Protein AF-A0A7J6EKK1-F1 (afdb_monomer)

Nearest PDB structures (foldseek):
  4nl8-assembly3_E  TM=4.699E-01  e=2.791E-02  Klebsiella pneumoniae subsp. pneumoniae MGH 78578
  6ac8-assembly2_A  TM=4.877E-01  e=2.976E-02  Mycolicibacterium smegmatis MC2 155
  4nl8-assembly1_A  TM=3.518E-01  e=8.807E-03  Klebsiella pneumoniae subsp. pneumoniae MGH 78578
  6ac8-assembly3_B  TM=4.464E-01  e=6.847E-02  Mycolicibacterium smegmatis MC2 155
  3iuy-assembly1_A  TM=4.186E-01  e=7.783E-02  Homo sapiens

Organism: Cannabis sativa (NCBI:txid3483)

Mean predicted aligned error: 12.26 Å

Foldseek 3Di:
DWFDFDDDDDDDDPPPPPLPQQDPDDPLLVVLLSLLVSDDDDDIAAEDEDPPLCPLVSVLSSVLVVVVVQAAGEAEDADPVSLLVSVVSNPPRPPRDDDLLQAAEQDDQPDQLVVDDPVCCSRFDDDPRGGDDDPPVSVVSHRYYRYYDHDDPDPFADDDPDPVCVVVVVRHHPVNVVCVDPCNVVPNCSRYGYRPDDDPPVVVVVVVCVVVVD

Secondary structure (DSSP, 8-state):
--B------------------SS---HHHHHHHHHHHH-SSPPPBEEE--TTS-HHHHHHHHHHHHTTTT--EEEEESSHHHHHHHHHHHHT-SSS---GGGEEEE--TTS-GGGS-GGGGGGS-EETTEE-PPPHHHHTT-SEEEEEPPPPS-SSSS----HHHHHTTTTS-HHHHHHTSTTTTT--TTTEEETTSPPPHHHHHHHHHHHHT-

Structure (mmCIF, N/CA/C/O backbone):
data_AF-A0A7J6EKK1-F1
#
_entry.id   AF-A0A7J6EKK1-F1
#
loop_
_atom_site.group_PDB
_atom_site.id
_atom_site.type_symbol
_atom_site.label_atom_id
_atom_site.label_alt_id
_atom_site.label_comp_id
_atom_site.label_asym_id
_atom_site.label_entity_id
_atom_site.label_seq_id
_atom_site.pdbx_PDB_ins_code
_atom_site.Cartn_x
_atom_site.Cartn_y
_atom_site.Cartn_z
_atom_site.occupancy
_atom_site.B_iso_or_equiv
_atom_site.auth_seq_id
_atom_site.auth_comp_id
_atom_site.auth_asym_id
_atom_site.auth_atom_id
_atom_site.pdbx_PDB_model_num
ATOM 1 N N . MET A 1 1 ? 7.693 5.902 -2.852 1.00 30.22 1 MET A N 1
ATOM 2 C CA . MET A 1 1 ? 6.507 5.175 -3.366 1.00 30.22 1 MET A CA 1
ATOM 3 C C . MET A 1 1 ? 5.357 6.161 -3.327 1.00 30.22 1 MET A C 1
ATOM 5 O O . MET A 1 1 ? 5.144 6.677 -2.240 1.00 30.22 1 MET A O 1
ATOM 9 N N . PRO A 1 2 ? 4.680 6.481 -4.438 1.00 28.03 2 PRO A N 1
ATOM 10 C CA . PRO A 1 2 ? 3.510 7.351 -4.374 1.00 28.03 2 PRO A CA 1
ATOM 11 C C . PRO A 1 2 ? 2.289 6.549 -3.897 1.00 28.03 2 PRO A C 1
ATOM 13 O O . PRO A 1 2 ? 2.008 5.475 -4.431 1.00 28.03 2 PRO A O 1
ATOM 16 N N . VAL A 1 3 ? 1.595 7.057 -2.878 1.00 31.72 3 VAL A N 1
ATOM 17 C CA . VAL A 1 3 ? 0.295 6.556 -2.404 1.00 31.72 3 VAL A CA 1
ATOM 18 C C . VAL A 1 3 ? -0.755 7.582 -2.833 1.00 31.72 3 VAL A C 1
ATOM 20 O O . VAL A 1 3 ? -0.582 8.771 -2.579 1.00 31.72 3 VAL A O 1
ATOM 23 N N . PHE A 1 4 ? -1.812 7.142 -3.517 1.00 31.44 4 PHE A N 1
ATOM 24 C CA . PHE A 1 4 ? -2.890 8.012 -3.998 1.00 31.44 4 PHE A CA 1
ATOM 25 C C . PHE A 1 4 ? -4.141 7.820 -3.134 1.00 31.44 4 PHE A C 1
ATOM 27 O O . PHE A 1 4 ? -4.610 6.694 -2.977 1.00 31.44 4 PHE A O 1
ATOM 34 N N . PHE A 1 5 ? -4.704 8.913 -2.616 1.00 35.06 5 PHE A N 1
ATOM 35 C CA . PHE A 1 5 ? -5.992 8.928 -1.916 1.00 35.06 5 PHE A CA 1
ATOM 36 C C . PHE A 1 5 ? -7.031 9.655 -2.778 1.00 35.06 5 PHE A C 1
ATOM 38 O O . PHE A 1 5 ? -6.714 10.672 -3.391 1.00 35.06 5 PHE A O 1
ATOM 45 N N . SER A 1 6 ? -8.266 9.145 -2.852 1.00 27.39 6 SER A N 1
ATOM 46 C CA . SER A 1 6 ? -9.345 9.777 -3.626 1.00 27.39 6 SER A CA 1
ATOM 47 C C . SER A 1 6 ? -10.616 10.000 -2.791 1.00 27.39 6 SER A C 1
ATOM 49 O O . SER A 1 6 ? -11.131 9.064 -2.191 1.00 27.39 6 SER A O 1
ATOM 51 N N . HIS A 1 7 ? -11.077 11.261 -2.831 1.00 35.12 7 HIS A N 1
ATOM 52 C CA . HIS A 1 7 ? -12.411 11.840 -2.562 1.00 35.12 7 HIS A CA 1
ATOM 53 C C . HIS A 1 7 ? -13.047 11.794 -1.150 1.00 35.12 7 HIS A C 1
ATOM 55 O O . HIS A 1 7 ? -13.414 10.732 -0.663 1.00 35.12 7 HIS A O 1
ATOM 61 N N . LEU A 1 8 ? -13.334 12.976 -0.563 1.00 34.94 8 LEU A N 1
ATOM 62 C CA . LEU A 1 8 ? -14.664 13.634 -0.531 1.00 34.94 8 LEU A CA 1
ATOM 63 C C . LEU A 1 8 ? -14.599 15.042 0.124 1.00 34.94 8 LEU A C 1
ATOM 65 O O . LEU A 1 8 ? -13.753 15.315 0.969 1.00 34.94 8 LEU A O 1
ATOM 69 N N . ASN A 1 9 ? -15.487 15.933 -0.329 1.00 32.00 9 ASN A N 1
ATOM 70 C CA . ASN A 1 9 ? -15.578 17.371 -0.032 1.00 32.00 9 ASN A CA 1
ATOM 71 C C . ASN A 1 9 ? -15.878 17.728 1.440 1.00 32.00 9 ASN A C 1
ATOM 73 O O . ASN A 1 9 ? -16.864 17.241 1.986 1.00 32.00 9 ASN A O 1
ATOM 77 N N . GLN A 1 10 ? -15.109 18.684 1.987 1.00 33.50 10 GLN A N 1
ATOM 78 C CA . GLN A 1 10 ? -15.500 19.930 2.698 1.00 33.50 10 GLN A CA 1
ATOM 79 C C . GLN A 1 10 ? -14.411 20.347 3.724 1.00 33.50 10 GLN A C 1
ATOM 81 O O . GLN A 1 10 ? -13.809 19.476 4.354 1.00 33.50 10 GLN A O 1
ATOM 86 N N . PRO A 1 11 ? -14.125 21.655 3.917 1.00 35.06 11 PRO A N 1
ATOM 87 C CA . PRO A 1 11 ? -13.101 22.117 4.850 1.00 35.06 11 PRO A CA 1
ATOM 88 C C . PRO A 1 11 ? -13.725 22.455 6.208 1.00 35.06 11 PRO A C 1
ATOM 90 O O . PRO A 1 11 ? -14.501 23.404 6.296 1.00 35.06 11 PRO A O 1
ATOM 93 N N . LYS A 1 12 ? -13.378 21.726 7.275 1.00 36.84 12 LYS A N 1
ATOM 94 C CA . LYS A 1 12 ? -13.567 22.199 8.656 1.00 36.84 12 LYS A CA 1
ATOM 95 C C . LYS A 1 12 ? -12.437 21.700 9.553 1.00 36.84 12 LYS A C 1
ATOM 97 O O . LYS A 1 12 ? -12.167 20.507 9.546 1.00 36.84 12 LYS A O 1
ATOM 102 N N . GLU A 1 13 ? -11.829 22.671 10.241 1.00 31.34 13 GLU A N 1
ATOM 103 C CA . GLU A 1 13 ? -10.900 22.631 11.384 1.00 31.34 13 GLU A CA 1
ATOM 104 C C . GLU A 1 13 ? -9.834 21.524 11.415 1.00 31.34 13 GLU A C 1
ATOM 106 O O . GLU A 1 13 ? -10.131 20.332 11.395 1.00 31.34 13 GLU A O 1
ATOM 111 N N . ARG A 1 14 ? -8.562 21.934 11.563 1.00 37.28 14 ARG A N 1
ATOM 112 C CA . ARG A 1 14 ? -7.474 21.053 12.012 1.00 37.28 14 ARG A CA 1
ATOM 113 C C . ARG A 1 14 ? -7.815 20.556 13.419 1.00 37.28 14 ARG A C 1
ATOM 115 O O . ARG A 1 14 ? -7.384 21.124 14.414 1.00 37.28 14 ARG A O 1
ATOM 122 N N . VAL A 1 15 ? -8.617 19.504 13.506 1.00 34.38 15 VAL A N 1
ATOM 123 C CA . VAL A 1 15 ? -8.733 18.720 14.727 1.00 34.38 15 VAL A CA 1
ATOM 124 C C . VAL A 1 15 ? -7.397 18.008 14.863 1.00 34.38 15 VAL A C 1
ATOM 126 O O . VAL A 1 15 ? -7.076 17.154 14.032 1.00 34.38 15 VAL A O 1
ATOM 129 N N . ALA A 1 16 ? -6.618 18.386 15.876 1.00 38.66 16 ALA A N 1
ATOM 130 C CA . ALA A 1 16 ? -5.492 17.600 16.356 1.00 38.66 16 ALA A CA 1
ATOM 131 C C . ALA A 1 16 ? -6.042 16.226 16.758 1.00 38.66 16 ALA A C 1
ATOM 133 O O . ALA A 1 16 ? -6.539 16.009 17.863 1.00 38.66 16 ALA A O 1
ATOM 134 N N . LEU A 1 17 ? -6.081 15.304 15.797 1.00 42.94 17 LEU A N 1
ATOM 135 C CA . LEU A 1 17 ? -6.380 13.914 16.072 1.00 42.94 17 LEU A CA 1
ATOM 136 C C . LEU A 1 17 ? -5.197 13.435 16.890 1.00 42.94 17 LEU A C 1
ATOM 138 O O . LEU A 1 17 ? -4.096 13.365 16.356 1.00 42.94 17 LEU A O 1
ATOM 142 N N . SER A 1 18 ? -5.413 13.141 18.169 1.00 42.66 18 SER A N 1
ATOM 143 C CA . SER A 1 18 ? -4.402 12.506 19.003 1.00 42.66 18 SER A CA 1
ATOM 144 C C . SER A 1 18 ? -3.978 11.204 18.321 1.00 42.66 18 SER A C 1
ATOM 146 O O . SER A 1 18 ? -4.665 10.180 18.378 1.00 42.66 18 SER A O 1
ATOM 148 N N . VAL A 1 19 ? -2.865 11.261 17.586 1.00 52.81 19 VAL A N 1
ATOM 149 C CA . VAL A 1 19 ? -2.314 10.108 16.888 1.00 52.81 19 VAL A CA 1
ATOM 150 C C . VAL A 1 19 ? -1.773 9.205 17.979 1.00 52.81 19 VAL A C 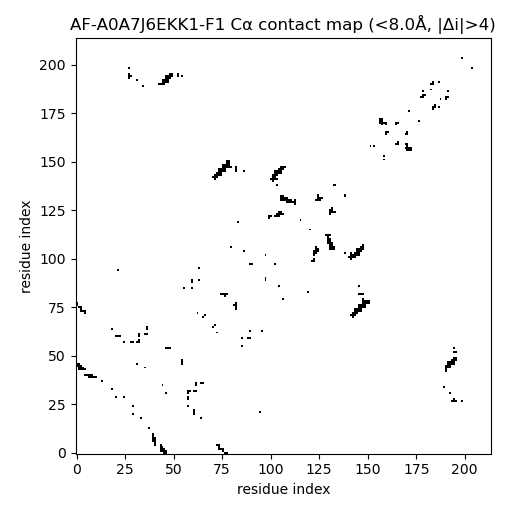1
ATOM 152 O O . VAL A 1 19 ? -0.655 9.360 18.458 1.00 52.81 19 VAL A O 1
ATOM 155 N N . GLN A 1 20 ? -2.587 8.251 18.425 1.00 56.84 20 GLN A N 1
ATOM 156 C CA . GLN A 1 20 ? -2.062 7.109 19.156 1.00 56.84 20 GLN A CA 1
ATOM 157 C C . GLN A 1 20 ? -1.247 6.300 18.156 1.00 56.84 20 GLN A C 1
ATOM 159 O O . GLN A 1 20 ? -1.804 5.456 17.444 1.00 56.84 20 GLN A O 1
ATOM 164 N N . VAL A 1 21 ? 0.035 6.652 18.044 1.00 61.44 21 VAL A N 1
ATOM 165 C CA . VAL A 1 21 ? 1.001 5.996 17.171 1.00 61.44 21 VAL A CA 1
ATOM 166 C C . VAL A 1 21 ? 1.127 4.554 17.641 1.00 61.44 21 VAL A C 1
ATOM 168 O O . VAL A 1 21 ? 1.444 4.276 18.795 1.00 61.44 21 VAL A O 1
ATOM 171 N N . ILE A 1 22 ? 0.819 3.623 16.748 1.00 61.84 22 ILE A N 1
ATOM 172 C CA . ILE A 1 22 ? 0.678 2.202 17.071 1.00 61.84 22 ILE A CA 1
ATOM 173 C C . ILE A 1 22 ? 2.049 1.520 17.180 1.00 61.84 22 ILE A C 1
ATOM 175 O O . ILE A 1 22 ? 2.189 0.446 17.767 1.00 61.84 22 ILE A O 1
ATOM 179 N N . SER A 1 23 ? 3.080 2.142 16.613 1.00 65.81 23 SER A N 1
ATOM 180 C CA . SER A 1 23 ? 4.451 1.652 16.599 1.00 65.81 23 SER A CA 1
ATOM 181 C C . SER A 1 23 ? 5.440 2.732 17.045 1.00 65.81 23 SER A C 1
ATOM 183 O O . SER A 1 23 ? 5.163 3.917 16.936 1.00 65.81 23 SER A O 1
ATOM 185 N N . SER A 1 24 ? 6.620 2.342 17.541 1.00 79.50 24 SER A N 1
ATOM 186 C CA . SER A 1 24 ? 7.691 3.303 17.862 1.00 79.50 24 SER A CA 1
ATOM 187 C C . SER A 1 24 ? 8.175 3.997 16.578 1.00 79.50 24 SER A C 1
ATOM 189 O O . SER A 1 24 ? 8.980 3.435 15.830 1.00 79.50 24 SER A O 1
ATOM 191 N N . LEU A 1 25 ? 7.617 5.165 16.268 1.00 83.50 25 LEU A N 1
ATOM 192 C CA . LEU A 1 25 ? 8.037 6.040 15.175 1.00 83.50 25 LEU A CA 1
ATOM 193 C C . LEU A 1 25 ? 8.871 7.193 15.738 1.00 83.50 25 LEU A C 1
ATOM 195 O O . LEU A 1 25 ? 8.667 7.609 16.876 1.00 83.50 25 LEU A O 1
ATOM 199 N N . ASN A 1 26 ? 9.818 7.696 14.949 1.00 84.25 26 ASN A N 1
ATOM 200 C CA . ASN A 1 26 ? 10.533 8.928 15.293 1.00 84.25 26 ASN A CA 1
ATOM 201 C C . ASN A 1 26 ? 9.682 10.170 14.949 1.00 84.25 26 ASN A C 1
ATOM 203 O O . ASN A 1 26 ? 8.669 10.052 14.256 1.00 84.25 26 ASN A O 1
ATOM 207 N N . LYS A 1 27 ? 10.107 11.360 15.399 1.00 82.06 27 LYS A N 1
ATOM 208 C CA . LYS A 1 27 ? 9.365 12.621 15.198 1.00 82.06 27 LYS A CA 1
ATOM 209 C C . LYS A 1 27 ? 9.032 12.882 13.718 1.00 82.06 27 LYS A C 1
ATOM 211 O O . LYS A 1 27 ? 7.887 13.165 13.388 1.00 82.06 27 LYS A O 1
ATOM 216 N N . GLU A 1 28 ? 9.983 12.668 12.809 1.00 81.31 28 GLU A N 1
ATOM 217 C CA . GLU A 1 28 ? 9.783 12.843 11.358 1.00 81.31 28 GLU A CA 1
ATOM 218 C C . GLU A 1 28 ? 8.724 11.890 10.773 1.00 81.31 28 GLU A C 1
ATOM 220 O O . GLU A 1 28 ? 7.909 12.260 9.923 1.00 81.31 28 GLU A O 1
ATOM 225 N N . GLN A 1 29 ? 8.722 10.634 11.221 1.00 84.94 29 GLN A N 1
ATOM 226 C CA . GLN A 1 29 ? 7.762 9.624 10.791 1.00 84.94 29 GLN A CA 1
ATOM 227 C C . GLN A 1 29 ? 6.368 9.894 11.366 1.00 84.94 29 GLN A C 1
ATOM 229 O O . GLN A 1 29 ? 5.390 9.689 10.651 1.00 84.94 29 GLN A O 1
ATOM 234 N N . VAL A 1 30 ? 6.268 10.349 12.621 1.00 84.75 30 VAL A N 1
ATOM 235 C CA . VAL A 1 30 ? 4.995 10.772 13.233 1.00 84.75 30 VAL A CA 1
ATOM 236 C C . VAL A 1 30 ? 4.416 11.951 12.462 1.00 84.75 30 VAL A C 1
ATOM 238 O O . VAL A 1 30 ? 3.290 11.856 11.975 1.00 84.75 30 VAL A O 1
ATOM 241 N N . HIS A 1 31 ? 5.228 12.978 12.218 1.00 82.88 31 HIS A N 1
ATOM 242 C CA . HIS A 1 31 ? 4.831 14.138 11.428 1.00 82.88 31 HIS A CA 1
ATOM 243 C C . HIS A 1 31 ? 4.354 13.743 10.021 1.00 82.88 31 HIS A C 1
ATOM 245 O O . HIS A 1 31 ? 3.323 14.209 9.537 1.00 82.88 31 HIS A O 1
ATOM 251 N N . SER A 1 32 ? 5.043 12.793 9.377 1.00 83.06 32 SER A N 1
ATOM 252 C CA . SER A 1 32 ? 4.612 12.266 8.075 1.00 83.06 32 SER A CA 1
ATOM 253 C C . SER A 1 32 ? 3.200 11.674 8.117 1.00 83.06 32 SER A C 1
ATOM 255 O O . SER A 1 32 ? 2.418 11.838 7.180 1.00 83.06 32 SER A O 1
ATOM 257 N N . VAL A 1 33 ? 2.879 10.942 9.187 1.00 86.56 33 VAL A N 1
ATOM 258 C CA . VAL A 1 33 ? 1.567 10.316 9.384 1.00 86.56 33 VAL A CA 1
ATOM 259 C C . VAL A 1 33 ? 0.504 11.379 9.647 1.00 86.56 33 VAL A C 1
ATOM 261 O O . VAL A 1 33 ? -0.571 11.312 9.053 1.00 86.56 33 VAL A O 1
ATOM 264 N N . GLU A 1 34 ? 0.801 12.377 10.476 1.00 84.00 34 GLU A N 1
ATOM 265 C CA . GLU A 1 34 ? -0.097 13.500 10.769 1.00 84.00 34 GLU A CA 1
ATOM 266 C 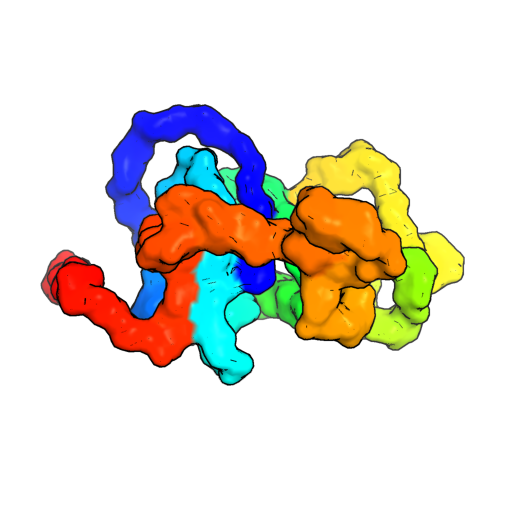C . GLU A 1 34 ? -0.450 14.290 9.514 1.00 84.00 34 GLU A C 1
ATOM 268 O O . GLU A 1 34 ? -1.631 14.520 9.248 1.00 84.00 34 G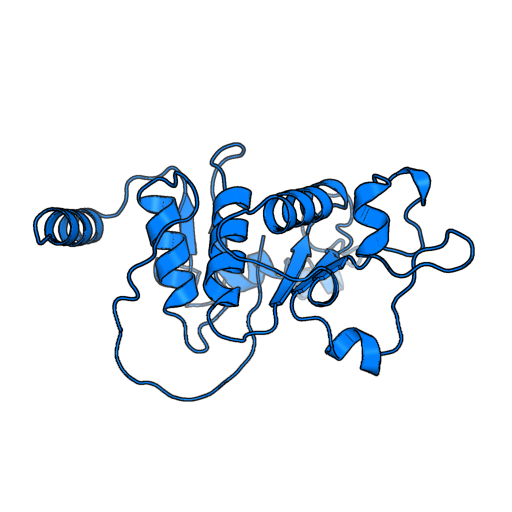LU A O 1
ATOM 273 N N . MET A 1 35 ? 0.552 14.612 8.693 1.00 80.19 35 MET A N 1
ATOM 274 C CA . MET A 1 35 ? 0.355 15.291 7.414 1.00 80.19 35 MET A CA 1
ATOM 275 C C . MET A 1 35 ? -0.584 14.496 6.510 1.00 80.19 35 MET A C 1
ATOM 277 O O . MET A 1 35 ? -1.583 15.033 6.034 1.00 80.19 35 MET A O 1
ATOM 281 N N . ILE A 1 36 ? -0.343 13.191 6.344 1.00 82.12 36 ILE A N 1
ATOM 282 C CA . ILE A 1 36 ? -1.226 12.326 5.549 1.00 82.12 36 ILE A CA 1
ATOM 283 C C . ILE A 1 36 ? -2.657 12.322 6.113 1.00 82.12 36 ILE A C 1
ATOM 285 O O . ILE A 1 36 ? -3.623 12.390 5.351 1.00 82.12 36 ILE A O 1
ATOM 289 N N . LEU A 1 37 ? -2.817 12.241 7.437 1.00 82.31 37 LEU A N 1
ATOM 290 C CA . LEU A 1 37 ? -4.129 12.188 8.083 1.00 82.31 37 LEU A CA 1
ATOM 291 C C . LEU A 1 37 ? -4.883 13.516 8.037 1.00 82.31 37 LEU A C 1
ATOM 293 O O . LEU A 1 37 ? -6.116 13.490 8.022 1.00 82.31 37 LEU A O 1
ATOM 297 N N . GLY A 1 38 ? -4.180 14.645 8.041 1.00 75.81 38 GLY A N 1
ATOM 298 C CA . GLY A 1 38 ? -4.754 15.990 7.995 1.00 75.81 38 GLY A CA 1
ATOM 299 C C . GLY A 1 38 ? -5.260 16.408 6.613 1.00 75.81 38 GLY A C 1
ATOM 300 O O . GLY A 1 38 ? -5.875 17.464 6.478 1.00 75.81 38 GLY A O 1
ATOM 301 N N . CYS A 1 39 ? -5.022 15.600 5.579 1.00 68.31 39 CYS A N 1
ATOM 302 C CA . CYS A 1 39 ? -5.287 16.000 4.204 1.00 68.31 39 CYS A CA 1
ATOM 303 C C . CYS A 1 39 ? -6.716 15.746 3.729 1.00 68.31 39 CYS A C 1
ATOM 305 O O . CYS A 1 39 ? -7.199 14.617 3.728 1.00 68.31 39 CYS A O 1
ATOM 307 N N . ASN A 1 40 ? -7.329 16.801 3.184 1.00 59.19 40 ASN A N 1
ATOM 308 C CA . ASN A 1 40 ? -8.586 16.759 2.440 1.00 59.19 40 ASN A CA 1
ATOM 309 C C . ASN A 1 40 ? -8.353 17.230 0.994 1.00 59.19 40 ASN A C 1
ATOM 311 O O . ASN A 1 40 ? -8.469 18.414 0.691 1.00 59.19 40 ASN A O 1
ATOM 315 N N . GLY A 1 41 ? -8.027 16.301 0.087 1.00 57.09 41 GLY A N 1
ATOM 316 C CA . GLY A 1 41 ? -7.966 16.578 -1.360 1.00 57.09 41 GLY A CA 1
ATOM 317 C C . GLY A 1 41 ? -6.663 17.198 -1.886 1.00 57.09 41 GLY A C 1
ATOM 318 O O . GLY A 1 41 ? -6.658 17.728 -2.995 1.00 57.09 41 GLY A O 1
ATOM 319 N N . ALA A 1 42 ? -5.573 17.127 -1.118 1.00 56.25 42 ALA A N 1
ATOM 320 C CA . ALA A 1 42 ? -4.243 17.573 -1.532 1.00 56.25 42 ALA A CA 1
ATOM 321 C C . ALA A 1 42 ? -3.644 16.706 -2.670 1.00 56.25 42 ALA A C 1
ATOM 323 O O . ALA A 1 42 ? -4.014 15.534 -2.812 1.00 56.25 42 ALA A O 1
ATOM 324 N N . PRO A 1 43 ? -2.715 17.252 -3.481 1.00 60.34 43 PRO A N 1
ATOM 325 C CA . PRO A 1 43 ? -1.955 16.479 -4.461 1.00 60.34 43 PRO A CA 1
ATOM 326 C C . PRO A 1 43 ? -1.094 15.382 -3.776 1.00 60.34 43 PRO A C 1
ATOM 328 O O . PRO A 1 43 ? -0.879 15.432 -2.565 1.00 60.34 43 PRO A O 1
ATOM 331 N N . PRO A 1 44 ?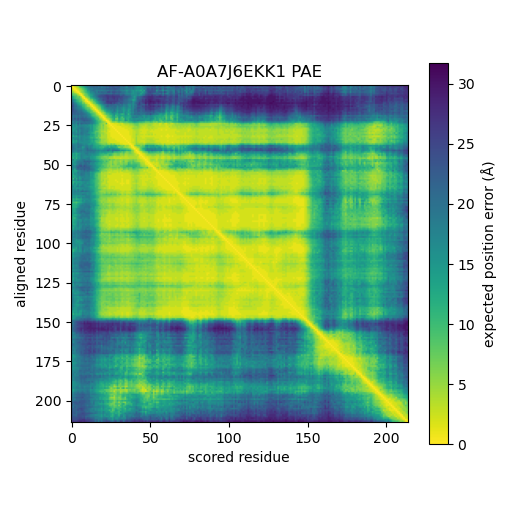 -0.636 14.346 -4.512 1.00 67.56 44 PRO A N 1
ATOM 332 C CA . PRO A 1 44 ? 0.022 13.161 -3.941 1.00 67.56 44 PRO A CA 1
ATOM 333 C C . PRO A 1 44 ? 1.190 13.464 -2.987 1.00 67.56 44 PRO A C 1
ATOM 335 O O . PRO A 1 44 ? 2.097 14.208 -3.343 1.00 67.56 44 PRO A O 1
ATOM 338 N N . PHE A 1 45 ? 1.247 12.811 -1.826 1.00 71.88 45 PHE A N 1
ATOM 339 C CA . PHE A 1 45 ? 2.382 12.942 -0.906 1.00 71.88 45 PHE A CA 1
ATOM 340 C C . PHE A 1 45 ? 3.580 12.117 -1.362 1.00 71.88 45 PHE A C 1
ATOM 342 O O . PHE A 1 45 ? 3.446 10.944 -1.737 1.00 71.88 45 PHE A O 1
ATOM 349 N N . VAL A 1 46 ? 4.774 12.704 -1.265 1.00 73.62 46 VAL A N 1
ATOM 350 C CA . VAL A 1 46 ? 6.029 12.000 -1.531 1.00 73.62 46 VAL A CA 1
ATOM 351 C C . VAL A 1 46 ? 6.813 11.847 -0.235 1.00 73.62 46 VAL A C 1
ATOM 353 O O . VAL A 1 46 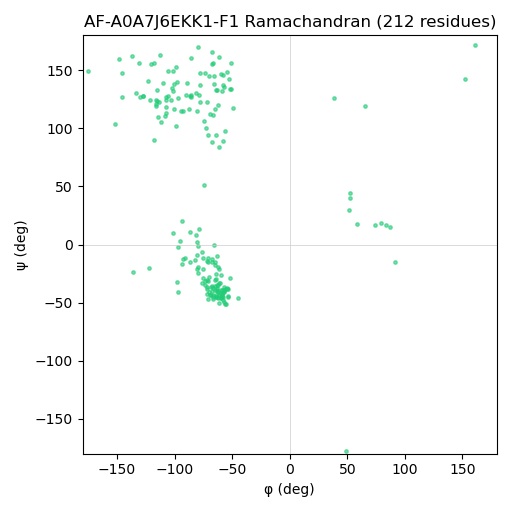? 7.437 12.788 0.236 1.00 73.62 46 VAL A O 1
ATOM 356 N N . ILE A 1 47 ? 6.834 10.626 0.307 1.00 76.12 47 ILE A N 1
ATOM 357 C CA . ILE A 1 47 ? 7.785 10.249 1.361 1.00 76.12 47 ILE A CA 1
ATOM 358 C C . ILE A 1 47 ? 9.069 9.746 0.695 1.00 76.12 47 ILE A C 1
ATOM 360 O O . ILE A 1 47 ? 9.074 8.707 0.013 1.00 76.12 47 ILE A O 1
ATOM 364 N N . TYR A 1 48 ? 10.164 10.465 0.918 1.00 75.00 48 TYR A N 1
ATOM 365 C CA . TYR A 1 48 ? 11.500 10.150 0.423 1.00 75.00 48 TYR A CA 1
ATOM 366 C C . TYR A 1 48 ? 12.497 9.965 1.579 1.00 75.00 48 TYR A C 1
ATOM 368 O O . TYR A 1 48 ? 12.315 10.472 2.679 1.00 75.00 48 TYR A O 1
ATOM 376 N N . GLY A 1 49 ? 13.557 9.201 1.315 1.00 66.38 49 GLY A N 1
ATOM 377 C CA . GLY A 1 49 ? 14.764 9.164 2.137 1.00 66.38 49 GLY A CA 1
ATOM 378 C C . GLY A 1 49 ? 15.601 7.900 1.884 1.00 66.38 49 GLY A C 1
ATOM 379 O O . GLY A 1 49 ? 15.129 6.989 1.183 1.00 66.38 49 GLY A O 1
ATOM 380 N N . PRO A 1 50 ? 16.819 7.808 2.447 1.00 69.56 50 PRO A N 1
ATOM 381 C CA . PRO A 1 50 ? 17.742 6.679 2.278 1.00 69.56 50 PRO A CA 1
ATOM 382 C C . PRO A 1 50 ? 17.127 5.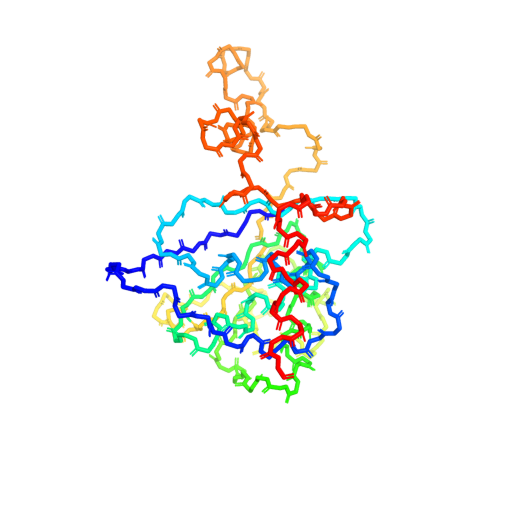289 2.554 1.00 69.56 50 PRO A C 1
ATOM 384 O O . PRO A 1 50 ? 16.115 5.163 3.257 1.00 69.56 50 PRO A O 1
ATOM 387 N N . PRO A 1 51 ? 17.672 4.194 1.995 1.00 71.44 51 PRO A N 1
ATOM 388 C CA . PRO A 1 51 ? 17.250 2.841 2.371 1.00 71.44 51 PRO A CA 1
ATOM 389 C C . PRO A 1 51 ? 17.437 2.604 3.883 1.00 71.44 51 PRO A C 1
ATOM 391 O O . PRO A 1 51 ? 18.358 3.134 4.487 1.00 71.44 51 PRO A O 1
ATOM 394 N N . GLY A 1 52 ? 16.548 1.821 4.505 1.00 73.12 52 GLY A N 1
ATOM 395 C CA . GLY A 1 52 ? 16.656 1.446 5.928 1.00 73.12 52 GLY A CA 1
ATOM 396 C C . GLY A 1 52 ? 15.950 2.359 6.944 1.00 73.12 52 GLY A C 1
ATOM 397 O O . GLY A 1 52 ? 15.669 1.913 8.047 1.00 73.12 52 GLY A O 1
ATOM 398 N N . ILE A 1 53 ? 15.537 3.574 6.576 1.00 77.81 53 ILE A N 1
ATOM 399 C CA . ILE A 1 53 ? 14.940 4.563 7.509 1.00 77.81 53 ILE A CA 1
ATOM 400 C C . ILE A 1 53 ? 13.459 4.334 7.881 1.00 77.81 53 ILE A C 1
ATOM 402 O O . ILE A 1 53 ? 12.778 5.233 8.366 1.00 77.81 53 ILE A O 1
ATOM 406 N N . GLY A 1 54 ? 12.902 3.159 7.584 1.00 80.50 54 GLY A N 1
ATOM 407 C CA . GLY A 1 54 ? 11.537 2.830 8.005 1.00 80.50 54 GLY A CA 1
ATOM 408 C C . GLY A 1 54 ? 10.387 3.422 7.176 1.00 80.50 54 GLY A C 1
ATOM 409 O O . GLY A 1 54 ? 9.259 3.373 7.643 1.00 80.50 54 GLY A O 1
ATOM 410 N N . LYS A 1 55 ? 10.601 3.876 5.929 1.00 84.94 55 LYS A N 1
ATOM 411 C CA . LYS A 1 55 ? 9.519 4.353 5.022 1.00 84.94 55 LYS A CA 1
ATOM 412 C C . LYS A 1 55 ? 8.283 3.443 4.999 1.00 84.94 55 LYS A C 1
ATOM 414 O O . LYS A 1 55 ? 7.154 3.912 5.080 1.00 84.94 55 LYS A O 1
ATOM 419 N N . THR A 1 56 ? 8.494 2.131 4.887 1.00 86.44 56 THR A N 1
ATOM 420 C CA . THR A 1 56 ? 7.393 1.158 4.872 1.00 86.44 56 THR A CA 1
ATOM 421 C C . THR A 1 56 ? 6.642 1.132 6.200 1.00 86.44 56 THR A C 1
ATOM 423 O O . THR A 1 56 ? 5.426 0.994 6.200 1.00 86.44 56 THR A O 1
ATOM 426 N N . LYS A 1 57 ? 7.343 1.317 7.324 1.00 88.00 57 LYS A N 1
ATOM 427 C CA . LYS A 1 57 ? 6.742 1.412 8.658 1.00 88.00 57 LYS A CA 1
ATOM 428 C C . LYS A 1 57 ? 5.843 2.647 8.760 1.00 88.00 57 LYS A C 1
ATOM 430 O O . LYS A 1 57 ? 4.704 2.515 9.187 1.00 88.00 57 LYS A O 1
ATOM 435 N N . THR A 1 58 ? 6.312 3.797 8.272 1.00 88.44 58 THR A N 1
ATOM 436 C CA . THR A 1 58 ? 5.527 5.041 8.191 1.00 88.44 58 THR A CA 1
ATOM 437 C C . THR A 1 58 ? 4.270 4.870 7.339 1.00 88.44 58 THR A C 1
ATOM 439 O O . THR A 1 58 ? 3.183 5.250 7.759 1.00 88.44 58 THR A O 1
ATOM 442 N N . ILE A 1 59 ? 4.393 4.248 6.159 1.00 89.06 59 ILE A N 1
ATOM 443 C CA . ILE A 1 59 ? 3.247 3.997 5.269 1.00 89.06 59 ILE A CA 1
ATOM 444 C C . ILE A 1 59 ? 2.234 3.052 5.926 1.00 89.06 59 ILE A C 1
ATOM 446 O O . ILE A 1 59 ? 1.035 3.300 5.844 1.00 89.06 59 ILE A O 1
ATOM 450 N N . VAL A 1 60 ? 2.693 1.981 6.582 1.00 90.81 60 VAL A N 1
ATOM 451 C CA . VAL A 1 60 ? 1.803 1.056 7.299 1.00 90.81 60 VAL A CA 1
ATOM 452 C C . VAL A 1 60 ? 1.065 1.774 8.426 1.00 90.81 60 VAL A C 1
ATOM 454 O O . VAL A 1 60 ? -0.146 1.607 8.538 1.00 90.81 60 VAL A O 1
ATOM 457 N N . GLU A 1 61 ? 1.755 2.592 9.223 1.00 88.94 61 GLU A N 1
ATOM 458 C CA . GLU A 1 61 ? 1.110 3.388 10.272 1.00 88.94 61 GLU A CA 1
ATOM 459 C C . GLU A 1 61 ? 0.035 4.305 9.677 1.00 88.94 61 GLU A C 1
ATOM 461 O O . GLU A 1 61 ? -1.104 4.292 10.136 1.00 88.94 61 GLU A O 1
ATOM 466 N N . ALA A 1 62 ? 0.350 5.032 8.601 1.00 88.69 62 ALA A N 1
ATOM 467 C CA . ALA A 1 62 ? -0.619 5.895 7.932 1.00 88.69 62 ALA A CA 1
ATOM 468 C C . ALA A 1 62 ? -1.851 5.111 7.444 1.00 88.69 62 ALA A C 1
ATOM 470 O O . ALA A 1 62 ? -2.980 5.533 7.687 1.00 88.69 62 ALA A O 1
ATOM 471 N N . ILE A 1 63 ? -1.657 3.942 6.817 1.00 89.75 63 ILE A N 1
ATOM 472 C CA . ILE A 1 63 ? -2.757 3.058 6.394 1.00 89.75 63 ILE A CA 1
ATOM 473 C C . ILE A 1 63 ? -3.637 2.700 7.594 1.00 89.75 63 ILE A C 1
ATOM 475 O O . ILE A 1 63 ? -4.851 2.883 7.539 1.00 89.75 63 ILE A O 1
ATOM 479 N N . LEU A 1 64 ? -3.034 2.229 8.686 1.00 88.38 64 LEU A N 1
ATOM 480 C CA . LEU A 1 64 ? -3.737 1.836 9.905 1.00 88.38 64 LEU A CA 1
ATOM 481 C C . LEU A 1 64 ? -4.544 3.004 10.496 1.00 88.38 64 LEU A C 1
ATOM 483 O O . LEU A 1 64 ? -5.715 2.844 10.834 1.00 88.38 64 LEU A O 1
ATOM 487 N N . GLN A 1 65 ? -3.979 4.206 10.550 1.00 85.94 65 GLN A N 1
ATOM 488 C CA . GLN A 1 65 ? -4.690 5.379 11.057 1.00 85.94 65 GLN A CA 1
ATOM 489 C C . GLN A 1 65 ? -5.851 5.804 10.137 1.00 85.94 65 GLN A C 1
ATOM 491 O O . GLN A 1 65 ? -6.946 6.106 10.613 1.00 85.94 65 GLN A O 1
ATOM 496 N N . ILE A 1 66 ? -5.676 5.748 8.813 1.00 85.62 66 ILE A N 1
ATOM 497 C CA . ILE A 1 66 ? -6.743 6.035 7.834 1.00 85.62 66 ILE A CA 1
ATOM 498 C C . ILE A 1 66 ? -7.874 5.003 7.926 1.00 85.62 66 ILE A C 1
ATOM 500 O O . ILE A 1 66 ? -9.048 5.338 7.746 1.00 85.62 66 ILE A O 1
ATOM 504 N N . MET A 1 67 ? -7.561 3.762 8.307 1.00 83.69 67 MET A N 1
ATOM 505 C CA . MET A 1 67 ? -8.562 2.738 8.615 1.00 83.69 67 MET A CA 1
ATOM 506 C C . MET A 1 67 ? -9.459 3.086 9.811 1.00 83.69 67 MET A C 1
ATOM 508 O O . MET A 1 67 ? -10.485 2.439 10.005 1.00 83.69 67 MET A O 1
ATOM 512 N N . ARG A 1 68 ? -9.177 4.130 10.593 1.00 82.50 68 ARG A N 1
ATOM 513 C CA . ARG A 1 68 ? -10.139 4.644 11.586 1.00 82.50 68 ARG A CA 1
ATOM 514 C C . ARG A 1 68 ? -11.200 5.556 10.957 1.00 82.50 68 ARG A C 1
ATOM 516 O O . ARG A 1 68 ? -12.294 5.672 11.493 1.00 82.50 68 ARG A O 1
ATOM 523 N N . LYS A 1 69 ? -10.929 6.134 9.780 1.00 80.62 69 LYS A N 1
ATOM 524 C CA . LYS A 1 69 ? -11.771 7.143 9.105 1.00 80.62 69 LYS A CA 1
ATOM 525 C C . LYS A 1 69 ? -12.781 6.576 8.090 1.00 80.62 69 LYS A C 1
ATOM 527 O O . LYS A 1 69 ? -13.225 7.295 7.205 1.00 80.62 69 LYS A O 1
ATOM 532 N N . ASN A 1 70 ? -13.123 5.287 8.167 1.00 78.19 70 ASN A N 1
ATOM 533 C CA . ASN A 1 70 ? -14.021 4.607 7.211 1.00 78.19 70 ASN A CA 1
ATOM 534 C C . ASN A 1 70 ? -13.660 4.782 5.713 1.00 78.19 70 ASN A C 1
ATOM 536 O O . ASN A 1 70 ? -14.530 4.754 4.848 1.00 78.19 70 ASN A O 1
ATOM 540 N N . ALA A 1 71 ? -12.374 4.955 5.393 1.00 83.31 71 ALA A N 1
ATOM 541 C CA . ALA A 1 71 ? -11.907 5.117 4.017 1.00 83.31 71 ALA A CA 1
ATOM 542 C C . ALA A 1 71 ? -11.645 3.770 3.318 1.00 83.31 71 ALA A C 1
ATOM 544 O O . ALA A 1 71 ? -11.441 2.748 3.983 1.00 83.31 71 ALA A O 1
ATOM 545 N N . LYS A 1 72 ? -11.606 3.800 1.977 1.00 84.31 72 LYS A N 1
ATOM 546 C CA . LYS A 1 72 ? -11.069 2.725 1.127 1.00 84.31 72 LYS A CA 1
ATOM 547 C C . LYS A 1 72 ? -9.664 3.087 0.654 1.00 84.31 72 LYS A C 1
ATOM 549 O O . LYS A 1 72 ? -9.417 4.227 0.271 1.00 84.31 72 LYS A O 1
ATOM 554 N N . ILE A 1 73 ? -8.755 2.119 0.670 1.00 89.94 73 ILE A N 1
ATOM 555 C CA . ILE A 1 73 ? -7.322 2.325 0.454 1.00 89.94 73 ILE A CA 1
ATOM 556 C C . ILE A 1 73 ? -6.828 1.378 -0.642 1.00 89.94 73 ILE A C 1
ATOM 558 O O . ILE A 1 73 ? -7.004 0.164 -0.552 1.00 89.94 73 ILE A O 1
ATOM 562 N N . LEU A 1 74 ? -6.158 1.931 -1.654 1.00 88.62 74 LEU A N 1
ATOM 563 C CA . LEU A 1 74 ? -5.400 1.169 -2.644 1.00 88.62 74 LEU A CA 1
ATOM 564 C C . LEU A 1 74 ? -3.904 1.373 -2.394 1.00 88.62 74 LEU A C 1
ATOM 566 O O . LEU A 1 74 ? -3.384 2.481 -2.499 1.00 88.62 74 LEU A O 1
ATOM 570 N N . VAL A 1 75 ? -3.204 0.288 -2.088 1.00 90.94 75 VAL A N 1
ATOM 571 C CA . VAL A 1 75 ? -1.759 0.264 -1.880 1.00 90.94 75 VAL A CA 1
ATOM 572 C C . VAL A 1 75 ? -1.096 -0.323 -3.116 1.00 90.94 75 VAL A C 1
ATOM 574 O O . VAL A 1 75 ? -1.388 -1.451 -3.503 1.00 90.94 75 VAL A O 1
ATOM 577 N N . CYS A 1 76 ? -0.161 0.415 -3.710 1.00 87.19 76 CYS A N 1
ATOM 578 C CA . CYS A 1 76 ? 0.583 -0.019 -4.889 1.00 87.19 76 CYS A CA 1
ATOM 579 C C . CYS A 1 76 ? 2.065 -0.190 -4.549 1.00 87.19 76 CYS A C 1
ATOM 581 O O . CYS A 1 76 ? 2.788 0.789 -4.347 1.00 87.19 76 CYS A O 1
ATOM 583 N N . ALA A 1 77 ? 2.543 -1.435 -4.514 1.00 88.38 77 ALA A N 1
ATOM 584 C CA . ALA A 1 77 ? 3.943 -1.738 -4.254 1.00 88.38 77 ALA A CA 1
ATOM 585 C C . ALA A 1 77 ? 4.747 -2.007 -5.533 1.00 88.38 77 ALA A C 1
ATOM 587 O O . ALA A 1 77 ? 4.225 -2.479 -6.539 1.00 88.38 77 ALA A O 1
ATOM 588 N N . ALA A 1 78 ? 6.050 -1.737 -5.459 1.00 82.12 78 ALA A N 1
ATOM 589 C CA . ALA A 1 78 ? 7.000 -1.911 -6.556 1.00 82.12 78 ALA A CA 1
ATOM 590 C C . ALA A 1 78 ? 7.379 -3.378 -6.821 1.00 82.12 78 ALA A C 1
ATOM 592 O O . ALA A 1 78 ? 7.883 -3.692 -7.894 1.00 82.12 78 ALA A O 1
ATOM 593 N N . SER A 1 79 ? 7.189 -4.259 -5.837 1.00 86.88 79 SER A N 1
ATOM 594 C CA . SER A 1 79 ? 7.488 -5.688 -5.927 1.00 86.88 79 SER A CA 1
ATOM 595 C C . SER A 1 79 ? 6.518 -6.491 -5.066 1.00 86.88 79 SER A C 1
ATOM 597 O O . SER A 1 79 ? 5.927 -5.963 -4.117 1.00 86.88 79 SER A O 1
ATOM 599 N N . ASN A 1 80 ? 6.389 -7.784 -5.374 1.00 91.00 80 ASN A N 1
ATOM 600 C CA . ASN A 1 80 ? 5.567 -8.708 -4.591 1.00 91.00 80 ASN A CA 1
ATOM 601 C C . ASN A 1 80 ? 6.033 -8.771 -3.137 1.00 91.00 80 ASN A C 1
ATOM 603 O O . ASN A 1 80 ? 5.213 -8.597 -2.244 1.00 91.00 80 ASN A O 1
ATOM 607 N N . SER A 1 81 ? 7.344 -8.876 -2.910 1.00 90.88 81 SER A N 1
ATOM 608 C CA . SER A 1 81 ? 7.927 -8.902 -1.566 1.00 90.88 81 SER A CA 1
ATOM 609 C C . SER A 1 81 ? 7.568 -7.676 -0.722 1.00 90.88 81 SER A C 1
ATOM 611 O O . SER A 1 81 ? 7.261 -7.822 0.457 1.00 90.88 81 SER A O 1
ATOM 613 N N . VAL A 1 82 ? 7.549 -6.469 -1.303 1.00 90.38 82 VAL A N 1
ATOM 614 C CA . VAL A 1 82 ? 7.195 -5.254 -0.553 1.00 90.38 82 VAL A CA 1
ATOM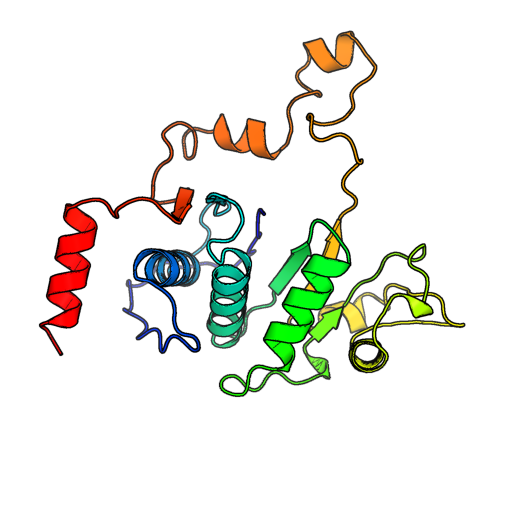 615 C C . VAL A 1 82 ? 5.707 -5.215 -0.226 1.00 90.38 82 VAL A C 1
ATOM 617 O O . VAL A 1 82 ? 5.345 -4.864 0.893 1.00 90.38 82 VAL A O 1
ATOM 620 N N . ALA A 1 83 ? 4.833 -5.579 -1.163 1.00 93.81 83 ALA A N 1
ATOM 621 C CA . ALA A 1 83 ? 3.405 -5.608 -0.865 1.00 93.81 83 ALA A CA 1
ATOM 622 C C . ALA A 1 83 ? 3.031 -6.715 0.129 1.00 93.81 83 ALA A C 1
ATOM 624 O O . ALA A 1 83 ? 2.184 -6.487 0.987 1.00 93.81 83 ALA A O 1
ATOM 625 N N . ASP A 1 84 ? 3.675 -7.878 0.059 1.00 95.12 84 ASP A N 1
ATOM 626 C CA . ASP A 1 84 ? 3.462 -8.951 1.030 1.00 95.12 84 ASP A CA 1
ATOM 627 C C . ASP A 1 84 ? 3.983 -8.540 2.414 1.00 95.12 84 ASP A C 1
ATOM 629 O O . ASP A 1 84 ? 3.345 -8.827 3.419 1.00 95.12 84 ASP A O 1
ATOM 633 N N . HIS A 1 85 ? 5.083 -7.782 2.476 1.00 93.94 85 HIS A N 1
ATOM 634 C CA . HIS A 1 85 ? 5.561 -7.199 3.728 1.00 93.94 85 HIS A CA 1
ATOM 635 C C . HIS A 1 85 ? 4.586 -6.160 4.304 1.00 93.94 85 HIS A C 1
ATOM 637 O O . HIS A 1 85 ? 4.379 -6.115 5.513 1.00 93.94 85 HIS A O 1
ATOM 643 N N . ILE A 1 86 ? 3.960 -5.332 3.462 1.00 94.25 86 ILE A N 1
ATOM 644 C CA . ILE A 1 86 ? 2.907 -4.407 3.909 1.00 94.25 86 ILE A CA 1
ATOM 645 C C . ILE A 1 86 ? 1.700 -5.192 4.439 1.00 94.25 86 ILE A C 1
ATOM 647 O O . ILE A 1 86 ? 1.204 -4.869 5.516 1.00 94.25 86 ILE A O 1
ATOM 651 N N . LEU A 1 87 ? 1.264 -6.236 3.722 1.00 95.56 87 LEU A N 1
ATOM 652 C CA . LEU A 1 87 ? 0.193 -7.130 4.168 1.00 95.56 87 LEU A CA 1
ATOM 653 C C . LEU A 1 87 ? 0.519 -7.725 5.543 1.00 95.56 87 LEU A C 1
ATOM 655 O O . LEU A 1 87 ? -0.286 -7.589 6.457 1.00 95.56 87 LEU A O 1
ATOM 659 N N . ASP A 1 88 ? 1.712 -8.302 5.703 1.00 94.50 88 ASP A N 1
ATOM 660 C CA . ASP A 1 88 ? 2.197 -8.896 6.953 1.00 94.50 88 ASP A CA 1
ATOM 661 C C . ASP A 1 88 ? 2.115 -7.920 8.134 1.00 94.50 88 ASP A C 1
ATOM 663 O O . ASP A 1 88 ? 1.623 -8.266 9.210 1.00 94.50 88 ASP A O 1
ATOM 667 N N . LYS A 1 89 ? 2.536 -6.666 7.925 1.00 92.31 89 LYS A N 1
ATOM 668 C CA . LYS A 1 89 ? 2.492 -5.634 8.967 1.00 92.31 89 LYS A CA 1
ATOM 669 C C . LYS A 1 89 ? 1.081 -5.162 9.306 1.00 92.31 89 LYS A C 1
ATOM 671 O O . LYS A 1 89 ? 0.847 -4.801 10.456 1.00 92.31 89 LYS A O 1
ATOM 676 N N . ILE A 1 90 ? 0.157 -5.168 8.344 1.00 92.06 90 ILE A N 1
ATOM 677 C CA . ILE A 1 90 ? -1.252 -4.838 8.594 1.00 92.06 90 ILE A CA 1
ATOM 678 C C . ILE A 1 90 ? -1.922 -5.965 9.387 1.00 92.06 90 ILE A C 1
ATOM 680 O O . ILE A 1 90 ? -2.584 -5.687 10.381 1.00 92.06 90 ILE A O 1
ATOM 684 N N . ILE A 1 91 ? -1.729 -7.228 8.991 1.00 91.69 91 ILE A N 1
ATOM 685 C CA . ILE A 1 91 ? -2.407 -8.372 9.628 1.00 91.69 91 ILE A CA 1
ATOM 686 C C . ILE A 1 91 ? -1.816 -8.732 10.994 1.00 91.69 91 ILE A C 1
ATOM 688 O O . ILE A 1 91 ? -2.536 -9.215 11.858 1.00 91.69 91 ILE A O 1
ATOM 692 N N . SER A 1 92 ? -0.521 -8.474 11.211 1.00 88.69 92 SER A N 1
ATOM 693 C CA . SER A 1 92 ? 0.143 -8.691 12.506 1.00 88.69 92 SER A CA 1
ATOM 694 C C . SER A 1 92 ? -0.113 -7.550 13.499 1.00 88.69 92 SER A C 1
ATOM 696 O O . SER A 1 92 ? 0.456 -7.534 14.592 1.00 88.69 92 SER A O 1
ATOM 698 N N . ASN A 1 93 ? -0.911 -6.548 13.114 1.00 82.81 93 ASN A N 1
ATOM 699 C CA . ASN A 1 93 ? -1.241 -5.434 13.981 1.00 82.81 93 ASN A CA 1
ATOM 700 C C . ASN A 1 93 ? -2.315 -5.831 15.003 1.00 82.81 93 ASN A C 1
ATOM 702 O O . ASN A 1 93 ? -3.425 -6.202 14.638 1.00 82.81 93 ASN A O 1
ATOM 706 N N . ASN A 1 94 ? -1.999 -5.677 16.289 1.00 75.25 94 ASN A N 1
ATOM 707 C CA . ASN A 1 94 ? -2.912 -6.035 17.380 1.00 75.25 94 ASN A CA 1
ATOM 708 C C . ASN A 1 94 ? -3.715 -4.846 17.934 1.00 75.25 94 ASN A C 1
ATOM 710 O O . ASN A 1 94 ? -4.524 -5.028 18.839 1.00 75.25 94 ASN A O 1
ATOM 714 N N . VAL A 1 95 ? -3.486 -3.629 17.432 1.00 77.44 95 VAL A N 1
ATOM 715 C CA . VAL A 1 95 ? -4.104 -2.405 17.970 1.00 77.44 95 VAL A CA 1
ATOM 716 C C . VAL A 1 95 ? -5.333 -2.005 17.164 1.00 77.44 95 VAL A C 1
ATOM 718 O O . VAL A 1 95 ? -6.354 -1.624 17.733 1.00 77.44 95 VAL A O 1
ATOM 721 N N . ILE A 1 96 ? -5.264 -2.112 15.838 1.00 79.19 96 ILE A N 1
ATOM 722 C CA . ILE A 1 96 ? -6.407 -1.898 14.954 1.00 79.19 96 ILE A CA 1
ATOM 723 C C . ILE A 1 96 ? -6.854 -3.243 14.413 1.00 79.19 96 ILE A C 1
ATOM 725 O O . ILE A 1 96 ? -6.172 -3.879 13.615 1.00 79.19 96 ILE A O 1
ATOM 729 N N . ARG A 1 97 ? -8.052 -3.653 14.828 1.00 79.50 97 ARG A N 1
ATOM 730 C CA . ARG A 1 97 ? -8.681 -4.871 14.335 1.00 79.50 97 ARG A CA 1
ATOM 731 C C . ARG A 1 97 ? -9.161 -4.657 12.900 1.00 79.50 97 ARG A C 1
ATOM 733 O O . ARG A 1 97 ? -10.226 -4.085 12.688 1.00 79.50 97 ARG A O 1
ATOM 740 N N . VAL A 1 98 ? -8.392 -5.151 11.936 1.00 83.62 98 VAL A N 1
ATOM 741 C CA . VAL A 1 98 ? -8.804 -5.241 10.530 1.00 83.62 98 VAL A CA 1
ATOM 742 C C . VAL A 1 98 ? -9.328 -6.649 10.275 1.00 83.62 98 VAL A C 1
ATOM 744 O O . VAL A 1 98 ? -8.659 -7.632 10.596 1.00 83.62 98 VAL A O 1
ATOM 747 N N . LYS A 1 99 ? -10.546 -6.778 9.741 1.00 89.25 99 LYS A N 1
ATOM 748 C CA . LYS A 1 99 ? -11.095 -8.099 9.408 1.00 89.25 99 LYS A CA 1
ATOM 749 C C . LYS A 1 99 ? -10.408 -8.639 8.162 1.00 89.25 99 LYS A C 1
ATOM 751 O O . LYS A 1 99 ? -10.112 -7.889 7.237 1.00 89.25 99 LYS A O 1
ATOM 756 N N . GLU A 1 100 ? -10.247 -9.956 8.085 1.00 89.00 100 GLU A N 1
ATOM 757 C CA . GLU A 1 100 ? -9.679 -10.591 6.890 1.00 89.00 100 GLU A CA 1
ATOM 758 C C . GLU A 1 100 ? -10.477 -10.248 5.623 1.00 89.00 100 GLU A C 1
ATOM 760 O O . GLU A 1 100 ? -9.898 -9.973 4.578 1.00 89.00 100 GLU A O 1
ATOM 765 N N . THR A 1 101 ? -11.803 -10.140 5.744 1.00 90.62 101 THR A N 1
ATOM 766 C CA . THR A 1 101 ? -12.716 -9.768 4.653 1.00 90.62 101 THR A CA 1
ATOM 767 C C . THR A 1 101 ? -12.569 -8.321 4.176 1.00 90.62 101 THR A C 1
ATOM 769 O O . THR A 1 101 ? -13.151 -7.957 3.160 1.00 90.62 101 THR A O 1
ATOM 772 N N . GLU A 1 102 ? -11.848 -7.470 4.908 1.00 92.31 102 GLU A N 1
ATOM 773 C CA . GLU A 1 102 ? -11.607 -6.075 4.529 1.00 92.31 102 GLU A CA 1
ATOM 774 C C . GLU A 1 102 ? -10.330 -5.909 3.696 1.00 92.31 102 GLU A C 1
ATOM 776 O O . GLU A 1 102 ? -10.138 -4.842 3.114 1.00 92.31 102 GLU A O 1
ATOM 781 N N . ILE A 1 103 ? -9.473 -6.932 3.610 1.00 95.38 103 ILE A N 1
ATOM 782 C CA . ILE A 1 103 ? -8.171 -6.859 2.940 1.00 95.38 103 ILE A CA 1
ATOM 783 C C . ILE A 1 103 ? -8.157 -7.783 1.725 1.00 95.38 103 ILE A C 1
ATOM 785 O O . ILE A 1 103 ? -8.491 -8.961 1.818 1.00 95.38 103 ILE A O 1
ATOM 789 N N . PHE A 1 104 ? -7.679 -7.263 0.600 1.00 96.19 104 PHE A N 1
ATOM 790 C CA . PHE A 1 104 ? -7.437 -8.042 -0.602 1.00 96.19 104 PHE A CA 1
ATOM 791 C C . PHE A 1 104 ? -6.039 -7.801 -1.158 1.00 96.19 104 PHE A C 1
ATOM 793 O O . PHE A 1 104 ? -5.632 -6.672 -1.426 1.00 96.19 104 PHE A O 1
ATOM 800 N N . ARG A 1 105 ? -5.298 -8.882 -1.370 1.00 96.56 105 ARG A N 1
ATOM 801 C CA . ARG A 1 105 ? -3.990 -8.901 -2.010 1.00 96.56 105 ARG A CA 1
ATOM 802 C C . ARG A 1 105 ? -4.160 -9.296 -3.476 1.00 96.56 105 ARG A C 1
ATOM 804 O O . ARG A 1 105 ? -4.306 -10.470 -3.816 1.00 96.56 105 ARG A O 1
ATOM 811 N N . LEU A 1 106 ? -4.101 -8.297 -4.352 1.00 93.94 106 LEU A N 1
ATOM 812 C CA . LEU A 1 106 ? -4.138 -8.495 -5.795 1.00 93.94 106 LEU A CA 1
ATOM 813 C C . LEU A 1 106 ? -2.745 -8.900 -6.294 1.00 93.94 106 LEU A C 1
ATOM 815 O O . LEU A 1 106 ? -1.788 -8.125 -6.214 1.00 93.94 106 LEU A O 1
ATOM 819 N N . ASN A 1 107 ? -2.643 -10.124 -6.807 1.00 93.06 107 ASN A N 1
ATOM 820 C CA . ASN A 1 107 ? -1.428 -10.678 -7.399 1.00 93.06 107 ASN A CA 1
ATOM 821 C C . ASN A 1 107 ? -1.546 -10.726 -8.926 1.00 93.06 107 ASN A C 1
ATOM 823 O O . ASN A 1 107 ? -2.635 -10.917 -9.467 1.00 93.06 107 ASN A O 1
ATOM 827 N N . ALA A 1 108 ? -0.412 -10.596 -9.616 1.00 86.88 108 ALA A N 1
ATOM 828 C CA . ALA A 1 108 ? -0.349 -10.833 -11.053 1.00 86.88 108 ALA A CA 1
ATOM 829 C C . ALA A 1 108 ? -0.630 -12.310 -11.372 1.00 86.88 108 ALA A C 1
ATOM 831 O O . ALA A 1 108 ? -0.178 -13.197 -10.648 1.00 86.88 108 ALA A O 1
ATOM 832 N N . THR A 1 109 ? -1.301 -12.571 -12.496 1.00 85.88 109 THR A N 1
ATOM 833 C CA . THR A 1 109 ? -1.564 -13.931 -13.005 1.00 85.88 109 THR A CA 1
ATOM 834 C C . THR A 1 109 ? -0.281 -14.718 -13.276 1.00 85.88 109 THR A C 1
ATOM 836 O O . THR A 1 109 ? -0.286 -15.941 -13.214 1.00 85.88 109 THR A O 1
ATOM 839 N N . SER A 1 110 ? 0.824 -14.021 -13.554 1.00 86.19 110 SER A N 1
ATOM 840 C CA . SER A 1 110 ? 2.150 -14.596 -13.787 1.00 86.19 110 SER A CA 1
ATOM 841 C C . SER A 1 110 ? 2.916 -14.947 -12.511 1.00 86.19 110 SER A C 1
ATOM 843 O O . SER A 1 110 ? 3.979 -15.557 -12.604 1.00 86.19 110 SER A O 1
ATOM 845 N N . ARG A 1 111 ? 2.429 -14.552 -11.325 1.00 90.50 111 ARG A N 1
ATOM 846 C CA . ARG A 1 111 ? 3.090 -14.877 -10.058 1.00 90.50 111 ARG A CA 1
ATOM 847 C C . ARG A 1 111 ? 2.898 -16.372 -9.761 1.00 90.50 111 ARG A C 1
ATOM 849 O O . ARG A 1 111 ? 1.748 -16.797 -9.634 1.00 90.50 111 ARG A O 1
ATOM 856 N N . PRO A 1 112 ? 3.978 -17.151 -9.578 1.00 91.50 112 PRO A N 1
ATOM 857 C CA . PRO A 1 112 ? 3.871 -18.533 -9.127 1.00 91.50 112 PRO A CA 1
ATOM 858 C C . PRO A 1 112 ? 3.137 -18.624 -7.786 1.00 91.50 112 PRO A C 1
ATOM 860 O O . PRO A 1 112 ? 3.416 -17.864 -6.858 1.00 91.50 112 PRO A O 1
ATOM 863 N N . TYR A 1 113 ? 2.210 -19.573 -7.663 1.00 92.56 113 TYR A N 1
ATOM 864 C CA . TYR A 1 113 ? 1.417 -19.751 -6.442 1.00 92.56 113 TYR A CA 1
ATOM 865 C C . TYR A 1 113 ? 2.284 -20.050 -5.212 1.00 92.56 113 TYR A C 1
ATOM 867 O O . TYR A 1 113 ? 2.040 -19.510 -4.136 1.00 92.56 113 TYR A O 1
ATOM 875 N N . GLY A 1 114 ? 3.333 -20.860 -5.396 1.00 92.56 114 GLY A N 1
ATOM 876 C CA . GLY A 1 114 ? 4.277 -21.242 -4.341 1.00 92.56 114 GLY A CA 1
ATOM 877 C C . GLY A 1 114 ? 5.157 -20.101 -3.819 1.00 92.56 114 GLY A C 1
ATOM 878 O O . GLY A 1 114 ? 5.718 -20.227 -2.735 1.00 92.56 114 GLY A O 1
ATOM 879 N N . ASP A 1 115 ? 5.239 -18.973 -4.533 1.00 92.19 115 ASP A N 1
ATOM 880 C CA . ASP A 1 115 ? 6.002 -17.798 -4.086 1.00 92.19 115 ASP A CA 1
ATOM 881 C C . ASP A 1 115 ? 5.279 -17.017 -2.981 1.00 92.19 115 ASP A C 1
ATOM 883 O O . ASP A 1 115 ? 5.830 -16.063 -2.422 1.00 92.19 115 ASP A O 1
ATOM 887 N N . LEU A 1 116 ? 4.005 -17.317 -2.722 1.00 93.38 116 LEU A N 1
ATOM 888 C CA . LEU A 1 116 ? 3.228 -16.665 -1.680 1.00 93.38 116 LEU A CA 1
ATOM 889 C C . LEU A 1 116 ? 3.145 -17.573 -0.450 1.00 93.38 116 LEU A C 1
ATOM 891 O O . LEU A 1 116 ? 2.817 -18.753 -0.547 1.00 93.38 116 LEU A O 1
ATOM 895 N N . ARG A 1 117 ? 3.410 -17.004 0.731 1.00 94.31 117 ARG A N 1
ATOM 896 C CA . ARG A 1 117 ? 3.287 -17.727 2.002 1.00 94.31 117 ARG A CA 1
ATOM 897 C C . ARG A 1 117 ? 1.850 -18.259 2.167 1.00 94.31 117 ARG A C 1
ATOM 899 O O . ARG A 1 117 ? 0.916 -17.486 1.938 1.00 94.31 117 ARG A O 1
ATOM 906 N N . PRO A 1 118 ? 1.648 -19.507 2.638 1.00 93.81 118 PRO A N 1
ATOM 907 C CA . PRO A 1 118 ? 0.314 -20.093 2.792 1.00 93.81 118 PRO A CA 1
ATOM 908 C C . PRO A 1 118 ? -0.652 -19.232 3.614 1.00 93.81 118 PRO A C 1
ATOM 910 O O . PRO A 1 118 ? -1.812 -19.065 3.248 1.00 93.81 118 PRO A O 1
ATOM 913 N N . ASP A 1 119 ? -0.145 -18.588 4.668 1.00 93.38 119 ASP A N 1
ATOM 914 C CA . ASP A 1 119 ? -0.924 -17.685 5.520 1.00 93.38 119 ASP A CA 1
ATOM 915 C C . ASP A 1 119 ? -1.498 -16.471 4.779 1.00 93.38 119 ASP A C 1
ATOM 917 O O . ASP A 1 119 ? -2.450 -15.862 5.264 1.00 93.38 119 ASP A O 1
ATOM 921 N N . TYR A 1 120 ? -0.933 -16.096 3.630 1.00 95.31 120 TYR A N 1
ATOM 922 C CA . TYR A 1 120 ? -1.378 -14.944 2.849 1.00 95.31 120 TYR A CA 1
ATOM 923 C C . TYR A 1 120 ? -2.407 -15.320 1.774 1.00 95.31 120 TYR A C 1
ATOM 925 O O . TYR A 1 120 ? -3.069 -14.438 1.222 1.00 95.31 120 TYR A O 1
ATOM 933 N N . LEU A 1 121 ? -2.590 -16.618 1.500 1.00 94.19 121 LEU A N 1
ATOM 934 C CA . LEU A 1 121 ? -3.524 -17.110 0.481 1.00 94.19 121 LEU A CA 1
ATOM 935 C C . LEU A 1 121 ? -4.973 -16.718 0.781 1.00 94.19 121 LEU A C 1
ATOM 937 O O . LEU A 1 121 ? -5.718 -16.409 -0.144 1.00 94.19 121 LEU A O 1
ATOM 941 N N . ARG A 1 122 ? -5.350 -16.633 2.064 1.00 94.81 122 ARG A N 1
ATOM 942 C CA . ARG A 1 122 ? -6.693 -16.211 2.505 1.00 94.81 122 ARG A CA 1
ATOM 943 C C . ARG A 1 122 ? -7.063 -14.774 2.113 1.00 94.81 122 ARG A C 1
ATOM 945 O O . ARG A 1 122 ? -8.239 -14.439 2.082 1.00 94.81 122 ARG A O 1
ATOM 952 N N . TYR A 1 123 ? -6.071 -13.937 1.800 1.00 96.38 123 TYR A N 1
ATOM 953 C CA . TYR A 1 123 ? -6.281 -12.559 1.340 1.00 96.38 123 TYR A CA 1
ATOM 954 C C . TYR A 1 123 ? -6.270 -12.446 -0.187 1.00 96.38 123 TYR A C 1
ATOM 956 O O . TYR A 1 123 ? -6.334 -11.342 -0.718 1.00 96.38 123 TYR A O 1
ATOM 964 N N . CYS A 1 124 ? -6.139 -13.555 -0.912 1.00 95.38 124 CYS A N 1
ATOM 965 C CA . CYS A 1 124 ? -6.016 -13.578 -2.363 1.00 95.38 124 CYS A CA 1
ATOM 966 C C . CYS A 1 124 ? -7.249 -14.216 -3.006 1.00 95.38 124 CYS A C 1
ATOM 968 O O . CYS A 1 124 ? -8.006 -14.946 -2.373 1.00 95.38 124 CYS A O 1
ATOM 970 N N . TYR A 1 125 ? -7.413 -13.979 -4.304 1.00 94.12 125 TYR A N 1
ATOM 971 C CA . TYR A 1 125 ? -8.389 -14.674 -5.130 1.00 94.12 125 TYR A CA 1
ATOM 972 C C . TYR A 1 125 ? -7.626 -15.494 -6.164 1.00 94.12 125 TYR A C 1
ATOM 974 O O . TYR A 1 125 ? -6.779 -14.969 -6.893 1.00 94.12 125 TYR A O 1
ATOM 982 N N . SER A 1 126 ? -7.879 -16.798 -6.191 1.00 93.06 126 SER A N 1
ATOM 983 C CA . SER A 1 126 ? -7.194 -17.732 -7.083 1.00 93.06 126 SER A CA 1
ATOM 984 C C . SER A 1 126 ? -8.123 -18.845 -7.539 1.00 93.06 126 SER A C 1
ATOM 986 O O . SER A 1 126 ? -8.972 -19.291 -6.773 1.00 93.06 126 SER A O 1
ATOM 988 N N . GLN A 1 127 ? -7.909 -19.322 -8.761 1.00 92.88 127 GLN A N 1
ATOM 989 C CA . GLN A 1 127 ? -8.597 -20.465 -9.356 1.00 92.88 127 GLN A CA 1
ATOM 990 C C . GLN A 1 127 ? -7.538 -21.363 -9.997 1.00 92.88 127 GLN A C 1
ATOM 992 O O . GLN A 1 127 ? -6.677 -20.848 -10.708 1.00 92.88 127 GLN A O 1
ATOM 997 N N . ASP A 1 128 ? -7.569 -22.665 -9.708 1.00 92.44 128 ASP A N 1
ATOM 998 C CA . ASP A 1 128 ? -6.597 -23.647 -10.220 1.00 92.44 128 ASP A CA 1
ATOM 999 C C . ASP A 1 128 ? -5.134 -23.232 -9.971 1.00 92.44 128 ASP A C 1
ATOM 1001 O O . ASP A 1 128 ? -4.288 -23.278 -10.859 1.00 92.44 128 ASP A O 1
ATOM 1005 N N . SER A 1 129 ? -4.850 -22.742 -8.756 1.00 92.12 129 SER A N 1
ATOM 1006 C CA . SER A 1 129 ? -3.538 -22.198 -8.358 1.00 92.12 129 SER A CA 1
ATOM 1007 C C . SER A 1 129 ? -3.041 -21.019 -9.209 1.00 92.12 129 SER A C 1
ATOM 1009 O O . SER A 1 129 ? -1.870 -20.656 -9.150 1.00 92.12 129 SER A O 1
ATOM 1011 N N . VAL A 1 130 ? -3.924 -20.356 -9.955 1.00 92.44 130 VAL A N 1
ATOM 1012 C CA . VAL A 1 130 ? -3.622 -19.118 -10.679 1.00 92.44 130 VAL A CA 1
ATOM 1013 C C . VAL A 1 130 ? -4.306 -17.956 -9.975 1.00 92.44 130 VAL A C 1
ATOM 1015 O O . VAL A 1 130 ? -5.524 -17.958 -9.785 1.00 92.44 130 VAL A O 1
ATOM 1018 N N . PHE A 1 131 ? -3.534 -16.9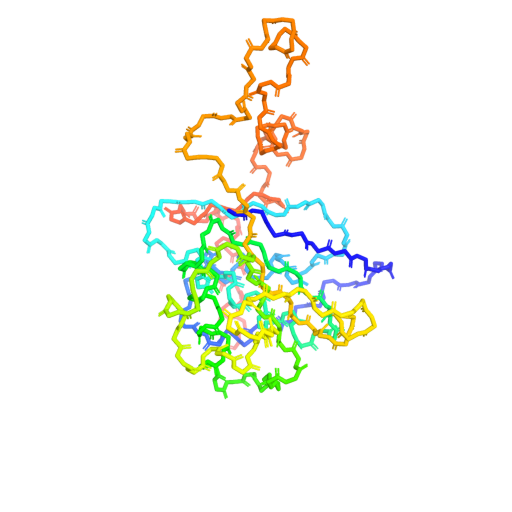39 -9.590 1.00 94.31 131 PHE A N 1
ATOM 1019 C CA . PHE A 1 131 ? -4.096 -15.715 -9.022 1.00 94.31 131 PHE A CA 1
ATOM 1020 C C . PHE A 1 131 ? -4.922 -14.959 -10.058 1.00 94.31 131 PHE A C 1
ATOM 1022 O O . PHE A 1 131 ? -4.523 -14.827 -11.214 1.00 94.31 131 PHE A O 1
ATOM 1029 N N . ARG A 1 132 ? -6.074 -14.440 -9.636 1.00 90.88 132 ARG A N 1
ATOM 1030 C CA . ARG A 1 132 ? -6.993 -13.688 -10.491 1.00 90.88 132 ARG A CA 1
ATOM 1031 C C . ARG A 1 132 ? -7.529 -12.463 -9.764 1.00 90.88 132 ARG A C 1
ATOM 1033 O O . ARG A 1 132 ? -7.490 -12.365 -8.540 1.00 90.88 132 ARG A O 1
ATOM 1040 N N . CYS A 1 133 ? -8.068 -11.534 -10.542 1.00 86.50 133 CYS A N 1
ATOM 1041 C CA . CYS A 1 133 ? -8.904 -10.475 -10.001 1.00 86.50 133 CYS A CA 1
ATOM 1042 C C . CYS A 1 133 ? -10.328 -11.028 -9.805 1.00 86.50 133 CYS A C 1
ATOM 1044 O O . CYS A 1 133 ? -10.849 -11.650 -10.737 1.00 86.50 133 CYS A O 1
ATOM 1046 N N . PRO A 1 134 ? -10.958 -10.843 -8.633 1.00 87.69 134 PRO A N 1
ATOM 1047 C CA . PRO A 1 134 ? -12.358 -11.187 -8.452 1.00 87.69 134 PRO A CA 1
ATOM 1048 C C . PRO A 1 134 ? -13.256 -10.253 -9.286 1.00 87.69 134 PRO A C 1
ATOM 1050 O O . PRO A 1 134 ? -12.810 -9.196 -9.745 1.00 87.69 134 PRO A O 1
ATOM 1053 N N . PRO A 1 135 ? -14.541 -10.599 -9.467 1.00 85.56 135 PRO A N 1
ATOM 1054 C CA . PRO A 1 135 ? -15.513 -9.700 -10.077 1.00 85.56 135 PRO A CA 1
ATOM 1055 C C . PRO A 1 135 ? -15.569 -8.335 -9.368 1.00 85.56 135 PRO A C 1
ATOM 1057 O O . PRO A 1 135 ? -15.363 -8.237 -8.155 1.00 85.56 135 PRO A O 1
ATOM 1060 N N . LEU A 1 136 ? -15.872 -7.272 -10.120 1.00 79.88 136 LEU A N 1
ATOM 1061 C CA . LEU A 1 136 ? -15.812 -5.887 -9.629 1.00 79.88 136 LEU A CA 1
ATOM 1062 C C . LEU A 1 136 ? -16.667 -5.649 -8.375 1.00 79.88 136 LEU A C 1
ATOM 1064 O O . LEU A 1 136 ? -16.250 -4.931 -7.472 1.00 79.88 136 LEU A O 1
ATOM 1068 N N . ASN A 1 137 ? -17.846 -6.266 -8.291 1.00 84.00 137 ASN A N 1
ATOM 1069 C CA . ASN A 1 137 ? -18.725 -6.150 -7.127 1.00 84.00 137 ASN A CA 1
ATOM 1070 C C . ASN A 1 137 ? -18.063 -6.671 -5.841 1.00 84.00 137 ASN A C 1
ATOM 1072 O O . ASN A 1 137 ? -18.167 -6.012 -4.814 1.00 84.00 137 ASN A O 1
ATOM 1076 N N . ALA A 1 138 ? -17.345 -7.794 -5.903 1.00 86.44 138 ALA A N 1
ATOM 1077 C CA . ALA A 1 138 ? -16.573 -8.320 -4.784 1.00 86.44 138 ALA A CA 1
ATOM 1078 C C . ALA A 1 138 ? -15.350 -7.439 -4.494 1.00 86.44 138 ALA A C 1
ATOM 1080 O O . ALA A 1 138 ? -15.074 -7.137 -3.336 1.00 86.44 138 ALA A O 1
ATOM 1081 N N . LEU A 1 139 ? -14.667 -6.956 -5.541 1.00 84.56 139 LEU A N 1
ATOM 1082 C CA . LEU A 1 139 ? -13.515 -6.063 -5.400 1.00 84.56 139 LEU A CA 1
ATOM 1083 C C . LEU A 1 139 ? -13.870 -4.783 -4.620 1.00 84.56 139 LEU A C 1
ATOM 1085 O O . LEU A 1 139 ? -13.091 -4.324 -3.789 1.00 84.56 139 LEU A O 1
ATOM 1089 N N . LEU A 1 140 ? -15.066 -4.232 -4.850 1.00 83.88 140 LEU A N 1
ATOM 1090 C CA . LEU A 1 140 ? -15.564 -3.033 -4.173 1.00 83.88 140 LEU A CA 1
ATOM 1091 C C . LEU A 1 140 ? -15.938 -3.255 -2.699 1.00 83.88 140 LEU A C 1
ATOM 1093 O O . LEU A 1 140 ? -16.119 -2.264 -1.992 1.00 83.88 140 LEU A O 1
ATOM 1097 N N . LEU A 1 141 ? -16.066 -4.496 -2.2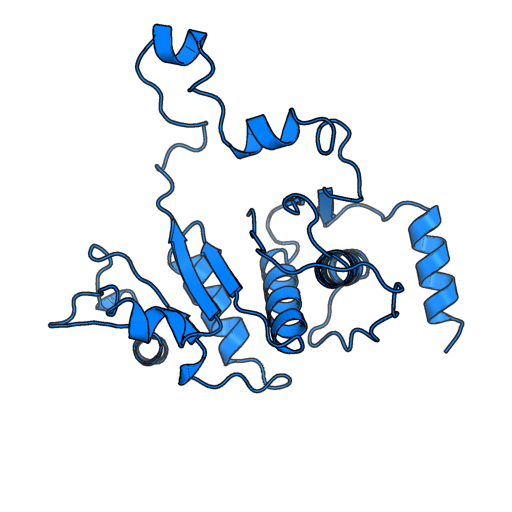22 1.00 90.00 141 LEU A N 1
ATOM 1098 C CA . LEU A 1 141 ? -16.355 -4.781 -0.809 1.00 90.00 141 LEU A CA 1
ATOM 1099 C C . LEU A 1 141 ? -15.108 -4.679 0.068 1.00 90.00 141 LEU A C 1
ATOM 1101 O O . LEU A 1 141 ? -15.223 -4.401 1.262 1.00 90.00 141 LEU A O 1
ATOM 1105 N N . TYR A 1 142 ? -13.925 -4.863 -0.518 1.00 89.81 142 TYR A N 1
ATOM 1106 C CA . TYR A 1 142 ? -12.680 -4.707 0.212 1.00 89.81 142 TYR A CA 1
ATOM 1107 C C . TYR A 1 142 ? -12.429 -3.247 0.553 1.00 89.81 142 TYR A C 1
ATOM 1109 O O . TYR A 1 142 ? -12.729 -2.315 -0.201 1.00 89.81 142 TYR A O 1
ATOM 1117 N N . ARG A 1 143 ? -11.839 -3.062 1.725 1.00 90.75 143 ARG A N 1
ATOM 1118 C CA . ARG A 1 143 ? -11.497 -1.756 2.259 1.00 90.75 143 ARG A CA 1
ATOM 1119 C C . ARG A 1 143 ? -10.041 -1.412 2.001 1.00 90.75 143 ARG A C 1
ATOM 1121 O O . ARG A 1 143 ? -9.734 -0.252 1.759 1.00 90.75 143 ARG A O 1
ATOM 1128 N N . ILE A 1 144 ? -9.169 -2.416 1.984 1.00 93.81 144 ILE A N 1
ATOM 1129 C CA . ILE A 1 144 ? -7.769 -2.294 1.593 1.00 93.81 144 ILE A CA 1
ATOM 1130 C C . ILE A 1 144 ? -7.514 -3.240 0.429 1.00 93.81 144 ILE A C 1
ATOM 1132 O O . ILE A 1 144 ? -7.713 -4.446 0.549 1.00 93.81 144 ILE A O 1
ATOM 1136 N N . ILE A 1 145 ? -7.019 -2.704 -0.680 1.00 93.69 145 ILE A N 1
ATOM 1137 C CA . ILE A 1 145 ? -6.505 -3.500 -1.793 1.00 93.69 145 ILE A CA 1
ATOM 1138 C C . ILE A 1 145 ? -5.005 -3.257 -1.880 1.00 93.69 145 ILE A C 1
ATOM 1140 O O . ILE A 1 145 ? -4.567 -2.123 -2.037 1.00 93.69 145 ILE A O 1
ATOM 1144 N N . ILE A 1 146 ? -4.209 -4.316 -1.793 1.00 95.44 146 ILE A N 1
ATOM 1145 C CA . ILE A 1 146 ? -2.755 -4.268 -1.920 1.00 95.44 146 ILE A CA 1
ATOM 1146 C C . ILE A 1 146 ? -2.380 -4.905 -3.251 1.00 95.44 146 ILE A C 1
ATOM 1148 O O . ILE A 1 146 ? -2.491 -6.118 -3.431 1.00 95.44 146 ILE A O 1
ATOM 1152 N N . SER A 1 147 ? -1.900 -4.095 -4.182 1.00 92.06 147 SER A N 1
ATOM 1153 C CA . SER A 1 147 ? -1.511 -4.505 -5.525 1.00 92.06 147 SER A CA 1
ATOM 1154 C C . SER A 1 147 ? -0.026 -4.267 -5.766 1.00 92.06 147 SER A C 1
ATOM 1156 O O . SER A 1 147 ? 0.613 -3.424 -5.131 1.00 92.06 147 SER A O 1
ATOM 1158 N N . THR A 1 148 ? 0.535 -5.017 -6.705 1.00 87.12 148 THR A N 1
ATOM 1159 C CA . THR A 1 148 ? 1.834 -4.702 -7.292 1.00 87.12 148 THR A CA 1
ATOM 1160 C C . THR A 1 148 ? 1.644 -4.070 -8.654 1.00 87.12 148 THR A C 1
ATOM 1162 O O . THR A 1 148 ? 0.861 -4.545 -9.470 1.00 87.12 148 THR A O 1
ATOM 1165 N N . TYR A 1 149 ? 2.378 -2.994 -8.913 1.00 77.62 149 TYR A N 1
ATOM 1166 C CA . TYR A 1 149 ? 2.504 -2.474 -10.268 1.00 77.62 149 TYR A CA 1
ATOM 1167 C C . TYR A 1 149 ? 3.807 -2.996 -10.865 1.00 77.62 149 TYR A C 1
ATOM 1169 O O . TYR A 1 149 ? 4.833 -3.069 -10.184 1.00 77.62 149 TYR A O 1
ATOM 1177 N N . MET A 1 150 ? 3.777 -3.372 -12.142 1.00 56.97 150 MET A N 1
ATOM 1178 C CA . MET A 1 150 ? 4.996 -3.753 -12.846 1.00 56.97 150 MET A CA 1
ATOM 1179 C C . MET A 1 150 ? 5.923 -2.540 -12.947 1.00 56.97 150 MET A C 1
ATOM 1181 O O . MET A 1 150 ? 5.609 -1.557 -13.617 1.00 56.97 150 MET A O 1
ATOM 1185 N N . ARG A 1 151 ? 7.097 -2.629 -12.315 1.00 53.44 151 ARG A N 1
ATOM 1186 C CA . ARG A 1 151 ? 8.264 -1.846 -12.728 1.00 53.44 151 ARG A CA 1
ATOM 1187 C C . ARG A 1 151 ? 8.978 -2.616 -13.830 1.00 53.44 151 ARG A C 1
ATOM 1189 O O . ARG A 1 151 ? 9.328 -3.778 -13.646 1.00 53.44 151 ARG A O 1
ATOM 1196 N N . ASN A 1 152 ? 9.215 -1.961 -14.961 1.00 41.66 152 ASN A N 1
ATOM 1197 C CA . ASN A 1 152 ? 10.206 -2.434 -15.921 1.00 41.66 152 ASN A CA 1
ATOM 1198 C C . ASN A 1 152 ? 11.593 -2.387 -15.221 1.00 41.66 152 ASN A C 1
ATOM 1200 O O . ASN A 1 152 ? 11.870 -1.375 -14.570 1.00 41.66 152 ASN A O 1
ATOM 1204 N N . PRO A 1 153 ? 12.449 -3.431 -15.274 1.00 35.81 153 PRO A N 1
ATOM 1205 C CA . PRO A 1 153 ? 13.633 -3.567 -14.406 1.00 35.81 153 PRO A CA 1
ATOM 1206 C C . PRO A 1 153 ? 14.758 -2.535 -14.590 1.00 35.81 153 PRO A C 1
ATOM 1208 O O . PRO A 1 153 ? 15.762 -2.606 -13.887 1.00 35.81 153 PRO A O 1
ATOM 1211 N N . LYS A 1 154 ? 14.636 -1.581 -15.519 1.00 37.38 154 LYS A N 1
ATOM 1212 C CA . LYS A 1 154 ? 15.634 -0.524 -15.713 1.00 37.38 154 LYS A CA 1
ATOM 1213 C C . LYS A 1 154 ? 15.249 0.692 -14.886 1.00 37.38 154 LYS A C 1
ATOM 1215 O O . LYS A 1 154 ? 14.227 1.328 -15.108 1.00 37.38 154 LYS A O 1
ATOM 1220 N N . GLN A 1 155 ? 16.085 1.006 -13.914 1.00 49.03 155 GLN A N 1
ATOM 1221 C CA . GLN A 1 155 ? 15.947 2.119 -12.985 1.00 49.03 155 GLN A CA 1
ATOM 1222 C C . GLN A 1 155 ? 16.272 3.472 -13.664 1.00 49.03 155 GLN A C 1
ATOM 1224 O O . GLN A 1 155 ? 17.090 4.228 -13.162 1.00 49.03 155 GLN A O 1
ATOM 1229 N N . LEU A 1 156 ? 15.652 3.753 -14.819 1.00 46.66 156 LEU A N 1
ATOM 1230 C CA . LEU A 1 156 ? 15.803 4.954 -15.654 1.00 46.66 156 LEU A CA 1
ATOM 1231 C C . LEU A 1 156 ? 14.485 5.182 -16.411 1.00 46.66 156 LEU A C 1
ATOM 1233 O O . LEU A 1 156 ? 14.234 4.460 -17.369 1.00 46.66 156 LEU A O 1
ATOM 1237 N N . GLY A 1 157 ? 13.668 6.150 -15.977 1.00 55.69 157 GLY A N 1
ATOM 1238 C CA . GLY A 1 157 ? 12.490 6.654 -16.703 1.00 55.69 157 GLY A CA 1
ATOM 1239 C C . GLY A 1 157 ? 11.488 5.615 -17.264 1.00 55.69 157 GLY A C 1
ATOM 1240 O O . GLY A 1 157 ? 11.593 4.407 -17.057 1.00 55.69 157 GLY A O 1
ATOM 1241 N N . PRO A 1 158 ? 10.433 6.057 -17.962 1.00 54.53 158 PRO A N 1
ATOM 1242 C CA . PRO A 1 158 ? 9.726 5.252 -18.946 1.00 54.53 158 PRO A CA 1
ATOM 1243 C C . PRO A 1 158 ? 10.711 4.831 -20.039 1.00 54.53 158 PRO A C 1
ATOM 1245 O O . PRO A 1 158 ? 11.453 5.657 -20.567 1.00 54.53 158 PRO A O 1
ATOM 1248 N N . VAL A 1 159 ? 10.715 3.549 -20.403 1.00 58.47 159 VAL A N 1
ATOM 1249 C CA . VAL A 1 159 ? 11.554 3.071 -21.506 1.00 58.47 159 VAL A CA 1
ATOM 1250 C C . VAL A 1 159 ? 10.926 3.529 -22.822 1.00 58.47 159 VAL A C 1
ATOM 1252 O O . VAL A 1 159 ? 9.901 2.994 -23.241 1.00 58.47 159 VAL A O 1
ATOM 1255 N N . VAL A 1 160 ? 11.534 4.530 -23.458 1.00 65.50 160 VAL A N 1
ATOM 1256 C CA . VAL A 1 160 ? 11.099 5.092 -24.742 1.00 65.50 160 VAL A CA 1
ATOM 1257 C C . VAL A 1 160 ? 12.181 4.846 -25.786 1.00 65.50 160 VAL A C 1
ATOM 1259 O O . VAL A 1 160 ? 13.307 5.306 -25.636 1.00 65.50 160 VAL A O 1
ATOM 1262 N N . TYR A 1 161 ? 11.837 4.107 -26.840 1.00 70.56 161 TYR A N 1
ATOM 1263 C CA . TYR A 1 161 ? 12.775 3.730 -27.905 1.00 70.56 161 TYR A CA 1
ATOM 1264 C C . TYR A 1 161 ? 12.766 4.693 -29.106 1.00 70.56 161 TYR A C 1
ATOM 1266 O O . TYR A 1 161 ? 13.692 4.674 -29.910 1.00 70.56 161 TYR A O 1
ATOM 1274 N N . SER A 1 162 ? 11.734 5.531 -29.241 1.00 77.81 162 SER A N 1
ATOM 1275 C CA . SER A 1 162 ? 11.593 6.495 -30.342 1.00 77.81 162 SER A CA 1
ATOM 1276 C C . SER A 1 162 ? 12.241 7.834 -29.984 1.00 77.81 162 SER A C 1
ATOM 1278 O O . SER A 1 162 ? 11.937 8.410 -28.939 1.00 77.81 162 SER A O 1
ATOM 1280 N N . GLN A 1 163 ? 13.105 8.342 -30.868 1.00 77.94 163 GLN A N 1
ATOM 1281 C CA . GLN A 1 163 ? 13.742 9.653 -30.704 1.00 77.94 163 GLN A CA 1
ATOM 1282 C C . GLN A 1 163 ? 12.714 10.793 -30.715 1.00 77.94 163 GLN A C 1
ATOM 1284 O O . GLN A 1 163 ? 12.813 11.695 -29.886 1.00 77.94 163 GLN A O 1
ATOM 1289 N N . ASP A 1 164 ? 11.673 10.699 -31.548 1.00 75.38 164 ASP A N 1
ATOM 1290 C CA . ASP A 1 164 ? 10.563 11.661 -31.552 1.00 75.38 164 ASP A CA 1
ATOM 1291 C C . ASP A 1 164 ? 9.824 11.649 -30.210 1.00 75.38 164 ASP A C 1
ATOM 1293 O O . ASP A 1 164 ? 9.594 12.687 -29.597 1.00 75.38 164 ASP A O 1
ATOM 1297 N N . ALA A 1 165 ? 9.513 10.463 -29.683 1.00 62.00 165 ALA A N 1
ATOM 1298 C CA . ALA A 1 165 ? 8.850 10.329 -28.388 1.00 62.00 165 ALA A CA 1
ATOM 1299 C C . ALA A 1 165 ? 9.699 10.887 -27.227 1.00 62.00 165 ALA A C 1
ATOM 1301 O O . ALA A 1 165 ? 9.155 11.469 -26.285 1.00 62.00 165 ALA A O 1
ATOM 1302 N N . VAL A 1 166 ? 11.029 10.756 -27.295 1.00 76.00 166 VAL A N 1
ATOM 1303 C CA . VAL A 1 166 ? 11.948 11.410 -26.350 1.00 76.00 166 VAL A CA 1
ATOM 1304 C C . VAL A 1 166 ? 11.905 12.933 -26.512 1.00 76.00 166 VAL A C 1
ATOM 1306 O O . VAL A 1 166 ? 11.796 13.626 -25.501 1.00 76.00 166 VAL A O 1
ATOM 1309 N N . ALA A 1 167 ? 11.907 13.454 -27.745 1.00 76.94 167 ALA A N 1
ATOM 1310 C CA . ALA A 1 167 ? 11.798 14.890 -28.023 1.00 76.94 167 ALA A CA 1
ATOM 1311 C C . ALA A 1 167 ? 10.486 15.500 -27.493 1.00 76.94 167 ALA A C 1
ATOM 1313 O O . ALA A 1 167 ? 10.484 16.623 -26.995 1.00 76.94 167 ALA A O 1
ATOM 1314 N N . TYR A 1 168 ? 9.391 14.731 -27.490 1.00 77.25 168 TYR A N 1
ATOM 1315 C CA . TYR A 1 168 ? 8.113 15.113 -26.872 1.00 77.25 168 TYR A CA 1
ATOM 1316 C C . TYR A 1 168 ? 8.047 14.883 -25.347 1.00 77.25 168 TYR A C 1
ATOM 1318 O O . TYR A 1 168 ? 6.982 15.013 -24.741 1.00 77.25 168 TYR A O 1
ATOM 1326 N N . GLY A 1 169 ? 9.154 14.523 -24.687 1.00 71.44 169 GLY A N 1
ATOM 1327 C CA . GLY A 1 169 ? 9.213 14.369 -23.228 1.00 71.44 169 GLY A CA 1
ATOM 1328 C C . GLY A 1 169 ? 8.515 13.115 -22.686 1.00 71.44 169 GLY A C 1
ATOM 1329 O O . GLY A 1 169 ? 8.241 13.015 -21.483 1.00 71.44 169 GLY A O 1
ATOM 1330 N N . LEU A 1 170 ? 8.230 12.121 -23.534 1.00 69.25 170 LEU A N 1
ATOM 1331 C CA . LEU A 1 170 ? 7.623 10.852 -23.110 1.00 69.25 170 LEU A CA 1
ATOM 1332 C C . LEU A 1 170 ? 8.594 9.969 -22.310 1.00 69.25 170 LEU A C 1
ATOM 1334 O O . LEU A 1 170 ? 8.150 9.066 -21.607 1.00 69.25 170 LEU A O 1
ATOM 1338 N N . GLY A 1 171 ? 9.897 10.269 -22.357 1.00 69.50 171 GLY A N 1
ATOM 1339 C CA . GLY A 1 171 ? 10.936 9.638 -21.533 1.00 69.50 171 GLY A CA 1
ATOM 1340 C C . GLY A 1 171 ? 11.035 10.164 -20.095 1.00 69.50 171 GLY A C 1
ATOM 1341 O O . GLY A 1 171 ? 11.855 9.657 -19.337 1.00 69.50 171 GLY A O 1
ATOM 1342 N N . LYS A 1 172 ? 10.217 11.153 -19.697 1.00 67.12 172 LYS A N 1
ATOM 1343 C CA . LYS A 1 172 ? 10.116 11.608 -18.298 1.00 67.12 172 LYS A CA 1
ATOM 1344 C C . LYS A 1 172 ? 9.124 10.755 -17.515 1.00 67.12 172 LYS A C 1
ATOM 1346 O O . LYS A 1 172 ? 7.970 10.610 -17.929 1.00 67.12 172 LYS A O 1
ATOM 1351 N N . SER A 1 173 ? 9.535 10.241 -16.360 1.00 65.69 173 SER A N 1
ATOM 1352 C CA . SER A 1 173 ? 8.664 9.463 -15.474 1.00 65.69 173 SER A CA 1
ATOM 1353 C C . SER A 1 173 ? 7.556 10.321 -14.875 1.00 65.69 173 SER A C 1
ATOM 1355 O O . SER A 1 173 ? 7.693 11.534 -14.738 1.00 65.69 173 SER A O 1
ATOM 1357 N N . TYR A 1 174 ? 6.454 9.687 -14.468 1.00 65.12 174 TYR A N 1
ATOM 1358 C CA . TYR A 1 174 ? 5.395 10.389 -13.740 1.00 65.12 174 TYR A CA 1
ATOM 1359 C C . TYR A 1 174 ? 5.938 11.116 -12.499 1.00 65.12 174 TYR A C 1
ATOM 1361 O O . TYR A 1 174 ? 5.517 12.228 -12.217 1.00 65.12 174 TYR A O 1
ATOM 1369 N N . LEU A 1 175 ? 6.904 10.516 -11.794 1.00 64.75 175 LEU A N 1
ATOM 1370 C CA . LEU A 1 175 ? 7.517 11.121 -10.614 1.00 64.75 175 LEU A CA 1
ATOM 1371 C C . LEU A 1 175 ? 8.362 12.354 -10.972 1.00 64.75 175 LEU A C 1
ATOM 1373 O O . LEU A 1 175 ? 8.249 13.368 -10.300 1.00 64.75 175 LEU A O 1
ATOM 1377 N N . GLU A 1 176 ? 9.161 12.291 -12.041 1.00 66.06 176 GLU A N 1
ATOM 1378 C CA . GLU A 1 176 ? 9.917 13.453 -12.543 1.00 66.06 176 GLU A CA 1
ATOM 1379 C C . GLU A 1 176 ? 8.974 14.584 -12.964 1.00 66.06 176 GLU A C 1
ATOM 1381 O O . GLU A 1 176 ? 9.175 15.730 -12.584 1.00 66.06 176 GLU A O 1
ATOM 1386 N N . ARG A 1 177 ? 7.880 14.259 -13.665 1.00 68.38 177 ARG A N 1
ATOM 1387 C CA . ARG A 1 177 ? 6.843 15.244 -14.016 1.00 68.38 177 ARG A CA 1
ATOM 1388 C C . ARG A 1 177 ? 6.153 15.834 -12.786 1.00 68.38 177 ARG A C 1
ATOM 1390 O O . ARG A 1 177 ? 5.763 16.997 -12.813 1.00 68.38 177 ARG A O 1
ATOM 1397 N N . LEU A 1 178 ? 5.976 15.037 -11.731 1.00 65.81 178 LEU A N 1
ATOM 1398 C CA . LEU A 1 178 ? 5.398 15.499 -10.474 1.00 65.81 178 LEU A CA 1
ATOM 1399 C C . LEU A 1 178 ? 6.336 16.504 -9.797 1.00 65.81 178 LEU A C 1
ATOM 1401 O O . LEU A 1 178 ? 5.868 17.565 -9.410 1.00 65.81 178 LEU A O 1
ATOM 1405 N N . PHE A 1 179 ? 7.642 16.221 -9.736 1.00 65.94 179 PHE A N 1
ATOM 1406 C CA . PHE A 1 179 ? 8.643 17.150 -9.197 1.00 65.94 179 PHE A CA 1
ATOM 1407 C C . PHE A 1 179 ? 8.786 18.439 -10.015 1.00 65.94 179 PHE A C 1
ATOM 1409 O O . PHE A 1 179 ? 9.041 19.487 -9.435 1.00 65.94 179 PHE A O 1
ATOM 1416 N N . ASP A 1 180 ? 8.533 18.402 -11.325 1.00 68.31 180 ASP A N 1
ATOM 1417 C CA . ASP A 1 180 ? 8.490 19.606 -12.168 1.00 68.31 180 ASP A CA 1
ATOM 1418 C C . ASP A 1 180 ? 7.252 20.498 -11.891 1.00 68.31 180 ASP A C 1
ATOM 1420 O O . ASP A 1 180 ? 7.181 21.634 -12.366 1.00 68.31 180 ASP A O 1
ATOM 1424 N N . CYS A 1 181 ? 6.246 20.024 -11.140 1.00 65.06 181 CYS A N 1
ATOM 1425 C CA . CYS A 1 181 ? 5.058 20.819 -10.815 1.00 65.06 181 CYS A CA 1
ATOM 1426 C C . CYS A 1 181 ? 5.339 21.832 -9.695 1.00 65.06 181 CYS A C 1
ATOM 1428 O O . CYS A 1 181 ? 6.057 21.543 -8.740 1.00 65.06 181 CYS A O 1
ATOM 1430 N N . LYS A 1 182 ? 4.662 22.989 -9.745 1.00 64.25 182 LYS A N 1
ATOM 1431 C CA . LYS A 1 182 ? 4.845 24.126 -8.817 1.00 64.25 182 LYS A CA 1
ATOM 1432 C C . LYS A 1 182 ? 4.762 23.764 -7.321 1.00 64.25 182 LYS A C 1
ATOM 1434 O O . LYS A 1 182 ? 5.377 24.433 -6.503 1.00 64.25 182 LYS A O 1
ATOM 1439 N N . HIS A 1 183 ? 4.008 22.721 -6.973 1.00 59.00 183 HIS A N 1
ATOM 1440 C CA . HIS A 1 183 ? 3.837 22.241 -5.595 1.00 59.00 183 HIS A CA 1
ATOM 1441 C C . HIS A 1 183 ? 4.967 21.323 -5.102 1.00 59.00 183 HIS A C 1
ATOM 1443 O O . HIS A 1 183 ? 5.052 21.059 -3.914 1.00 59.00 183 HIS A O 1
ATOM 1449 N N . TYR A 1 184 ? 5.825 20.819 -5.990 1.00 58.56 184 TYR A N 1
ATOM 1450 C CA . TYR A 1 184 ? 6.885 19.858 -5.658 1.00 58.56 184 TYR A CA 1
ATOM 1451 C C . TYR A 1 184 ? 8.280 20.357 -6.035 1.00 58.56 184 TYR A C 1
ATOM 1453 O O . TYR A 1 184 ? 9.263 19.865 -5.487 1.00 58.56 184 TYR A O 1
ATOM 1461 N N . CYS A 1 185 ? 8.372 21.331 -6.947 1.00 50.97 185 CYS A N 1
ATOM 1462 C CA . CYS A 1 185 ? 9.632 21.836 -7.496 1.00 50.97 185 CYS A CA 1
ATOM 1463 C C . CYS A 1 185 ? 10.533 22.511 -6.457 1.00 50.97 185 CYS A C 1
ATOM 1465 O O . CYS A 1 185 ? 11.747 22.524 -6.624 1.00 50.97 185 CYS A O 1
ATOM 1467 N N . ASN A 1 186 ? 9.940 23.030 -5.380 1.00 60.41 186 ASN A N 1
ATOM 1468 C CA . ASN A 1 186 ? 10.661 23.637 -4.262 1.00 60.41 186 ASN A CA 1
ATOM 1469 C C . ASN A 1 186 ? 10.765 22.696 -3.057 1.00 60.41 186 ASN A C 1
ATOM 1471 O O . ASN A 1 186 ? 11.124 23.152 -1.978 1.00 60.41 186 ASN A O 1
ATOM 1475 N N . GLU A 1 187 ? 10.398 21.420 -3.227 1.00 60.31 187 GLU A N 1
ATOM 1476 C CA . GLU A 1 187 ? 10.284 20.459 -2.127 1.00 60.31 187 GLU A CA 1
ATOM 1477 C C . GLU A 1 187 ? 9.396 20.987 -0.991 1.00 60.31 187 GLU A C 1
ATOM 1479 O O . GLU A 1 187 ? 9.713 20.796 0.177 1.00 60.31 187 GLU A O 1
ATOM 1484 N N . ASP A 1 188 ? 8.294 21.661 -1.351 1.00 62.59 188 ASP A N 1
ATOM 1485 C CA . ASP A 1 188 ? 7.326 22.204 -0.396 1.00 62.59 188 ASP A CA 1
ATOM 1486 C C . ASP A 1 188 ? 6.942 21.110 0.605 1.00 62.59 188 ASP A C 1
ATOM 1488 O O . ASP A 1 188 ? 6.393 20.062 0.239 1.00 62.59 188 ASP A O 1
ATOM 1492 N N . GLU A 1 189 ? 7.265 21.354 1.871 1.00 62.28 189 GLU A N 1
ATOM 1493 C CA . GLU A 1 189 ? 7.110 20.402 2.970 1.00 62.28 189 GLU A CA 1
ATOM 1494 C C . GLU A 1 189 ? 5.636 20.061 3.227 1.00 62.28 189 GLU A C 1
ATOM 1496 O O . GLU A 1 189 ? 5.314 19.031 3.818 1.00 62.28 189 GLU A O 1
ATOM 1501 N N . SER A 1 190 ? 4.722 20.861 2.667 1.00 61.69 190 SER A N 1
ATOM 1502 C CA . SER A 1 190 ? 3.294 20.561 2.611 1.00 61.69 190 SER A CA 1
ATOM 1503 C C . SER A 1 190 ? 2.966 19.332 1.753 1.00 61.69 190 SER A C 1
ATOM 1505 O O . SER A 1 190 ? 1.862 18.806 1.875 1.00 61.69 190 SER A O 1
ATOM 1507 N N . PHE A 1 191 ? 3.878 18.876 0.881 1.00 58.22 191 PHE A N 1
ATOM 1508 C CA . PHE A 1 191 ? 3.664 17.769 -0.069 1.00 58.22 191 PHE A CA 1
ATOM 1509 C C . PHE A 1 191 ? 4.839 16.776 -0.163 1.00 58.22 191 PHE A C 1
ATOM 1511 O O . PHE A 1 191 ? 4.636 15.615 -0.547 1.00 58.22 191 PHE A O 1
ATOM 1518 N N . VAL A 1 192 ? 6.061 17.198 0.184 1.00 61.03 192 VAL A N 1
ATOM 1519 C CA . VAL A 1 192 ? 7.284 16.380 0.154 1.00 61.03 192 VAL A CA 1
ATOM 1520 C C . VAL A 1 192 ? 7.839 16.224 1.563 1.00 61.03 192 VAL A C 1
ATOM 1522 O O . VAL A 1 192 ? 8.210 17.197 2.201 1.00 61.03 192 VAL A O 1
ATOM 1525 N N . ILE A 1 193 ? 7.960 14.982 2.034 1.00 66.81 193 ILE A N 1
ATOM 1526 C CA . ILE A 1 193 ? 8.484 14.688 3.370 1.00 66.81 193 ILE A CA 1
ATOM 1527 C C . ILE A 1 193 ? 9.787 13.901 3.252 1.00 66.81 193 ILE A C 1
ATOM 1529 O O . ILE A 1 193 ? 9.839 12.828 2.631 1.00 66.81 193 ILE A O 1
ATOM 1533 N N . LYS A 1 194 ? 10.844 14.432 3.871 1.00 68.69 194 LYS A N 1
ATOM 1534 C CA . LYS A 1 194 ? 12.170 13.817 3.926 1.00 68.69 194 LYS A CA 1
ATOM 1535 C C . LYS A 1 194 ? 12.363 13.132 5.271 1.00 68.69 194 LYS A C 1
ATOM 1537 O O . LYS A 1 194 ? 12.394 13.778 6.307 1.00 68.69 194 LYS A O 1
ATOM 1542 N N . LEU A 1 195 ? 12.518 11.816 5.234 1.00 70.50 195 LEU A N 1
ATOM 1543 C CA . LEU A 1 195 ? 12.925 11.035 6.395 1.00 70.50 195 LEU A CA 1
ATOM 1544 C C . LEU A 1 195 ? 14.461 10.949 6.449 1.00 70.50 195 LEU A C 1
ATOM 1546 O O . LEU A 1 195 ? 15.112 10.701 5.428 1.00 70.50 195 LEU A O 1
ATOM 1550 N N . GLY A 1 196 ? 15.024 11.069 7.647 1.00 53.69 196 GLY A N 1
ATOM 1551 C CA . GLY A 1 196 ? 16.455 11.083 7.946 1.00 53.69 196 GLY A CA 1
ATOM 1552 C C . GLY A 1 196 ? 17.112 12.464 7.862 1.00 53.69 196 GLY A C 1
ATOM 1553 O O . GLY A 1 196 ? 18.338 12.526 7.779 1.00 53.69 196 GLY A O 1
ATOM 1554 N N . CYS A 1 197 ? 16.331 13.546 7.844 1.00 63.44 197 CYS A N 1
ATOM 1555 C CA . CYS A 1 197 ? 16.818 14.926 7.848 1.00 63.44 197 CYS A CA 1
ATOM 1556 C C . CYS A 1 197 ? 16.225 15.667 9.054 1.00 63.44 197 CYS A C 1
ATOM 1558 O O . CYS A 1 197 ? 15.038 15.476 9.311 1.00 63.44 197 CYS A O 1
ATOM 1560 N N . PRO A 1 198 ? 16.998 16.532 9.746 1.00 60.59 198 PRO A N 1
ATOM 1561 C CA . PRO A 1 198 ? 16.468 17.335 10.843 1.00 60.59 198 PRO A CA 1
ATOM 1562 C C . PRO A 1 198 ? 15.195 18.062 10.410 1.00 60.59 198 PRO A C 1
ATOM 1564 O O . PRO A 1 198 ? 15.167 18.647 9.324 1.00 60.59 198 PRO A O 1
ATOM 1567 N N . LEU A 1 199 ? 14.158 18.009 11.249 1.00 59.94 199 LEU A N 1
ATOM 1568 C CA . LEU A 1 199 ? 12.959 18.811 11.031 1.00 59.94 199 LEU A CA 1
ATOM 1569 C C . LEU A 1 199 ? 13.346 20.301 11.027 1.00 59.94 199 LEU A C 1
ATOM 1571 O O . LEU A 1 199 ? 14.265 20.687 11.757 1.00 59.94 199 LEU A O 1
ATOM 1575 N N . PRO A 1 200 ? 12.665 21.139 10.232 1.00 61.72 200 PRO A N 1
ATOM 1576 C CA . PRO A 1 200 ? 12.842 22.584 10.291 1.00 61.72 200 PRO A CA 1
ATOM 1577 C C . PRO A 1 200 ? 12.673 23.108 11.720 1.00 61.72 200 PRO A C 1
ATOM 1579 O O . PRO A 1 200 ? 11.800 22.637 12.447 1.00 61.72 200 PRO A O 1
ATOM 1582 N N . GLU A 1 201 ? 13.469 24.107 12.112 1.00 61.47 201 GLU A N 1
ATOM 1583 C CA . GLU A 1 201 ? 13.479 24.635 13.489 1.00 61.47 201 GLU A CA 1
ATOM 1584 C C . GLU A 1 201 ? 12.092 25.077 13.979 1.00 61.47 201 GLU A C 1
ATOM 1586 O O . GLU A 1 201 ? 11.737 24.799 15.120 1.00 61.47 201 GLU A O 1
ATOM 1591 N N . TRP A 1 202 ? 11.281 25.692 13.111 1.00 61.28 202 TRP A N 1
ATOM 1592 C CA . TRP A 1 202 ? 9.918 26.120 13.447 1.00 61.28 202 TRP A CA 1
ATOM 1593 C C . TRP A 1 202 ? 9.005 24.936 13.803 1.00 61.28 202 TRP A C 1
ATOM 1595 O O . TRP A 1 202 ? 8.240 25.002 14.757 1.00 61.28 202 TRP A O 1
ATOM 1605 N N . LEU A 1 203 ? 9.132 23.820 13.083 1.00 59.19 203 LEU A N 1
ATOM 1606 C CA . LEU A 1 203 ? 8.333 22.621 13.322 1.00 59.19 203 LEU A CA 1
ATOM 1607 C C . LEU A 1 203 ? 8.834 21.853 14.550 1.00 59.19 203 LEU A C 1
ATOM 1609 O O . LEU A 1 203 ? 8.051 21.235 15.266 1.00 59.19 203 LEU A O 1
ATOM 1613 N N . ALA A 1 204 ? 10.146 21.878 14.796 1.00 59.50 204 ALA A N 1
ATOM 1614 C CA . ALA A 1 204 ? 10.729 21.300 16.000 1.00 59.50 204 ALA A CA 1
ATOM 1615 C C . ALA A 1 204 ? 10.225 22.015 17.267 1.00 59.50 204 ALA A C 1
ATOM 1617 O O . ALA A 1 204 ? 9.926 21.338 18.248 1.00 59.50 204 ALA A O 1
ATOM 1618 N N . GLN A 1 205 ? 10.072 23.343 17.214 1.00 59.28 205 GLN A N 1
ATOM 1619 C CA . GLN A 1 205 ? 9.523 24.159 18.304 1.00 59.28 205 GLN A CA 1
ATOM 1620 C C . GLN A 1 205 ? 8.040 23.855 18.566 1.00 59.28 205 GLN A C 1
ATOM 1622 O O . GLN A 1 205 ? 7.684 23.581 19.710 1.00 59.28 205 GLN A O 1
ATOM 1627 N N . ASP A 1 206 ? 7.203 23.788 17.524 1.00 57.09 206 ASP A N 1
ATOM 1628 C CA . ASP A 1 206 ? 5.775 23.444 17.662 1.00 57.09 206 ASP A CA 1
ATOM 1629 C C . ASP A 1 206 ? 5.570 22.057 18.312 1.00 57.09 206 ASP A C 1
ATOM 1631 O O . ASP A 1 206 ? 4.694 21.865 19.157 1.00 57.09 206 ASP A O 1
ATOM 1635 N N . LEU A 1 207 ? 6.411 21.077 17.954 1.00 53.53 207 LEU A N 1
ATOM 1636 C CA . LEU A 1 207 ? 6.353 19.722 18.516 1.00 53.53 207 LEU A CA 1
ATOM 1637 C C . LEU A 1 207 ? 6.876 19.643 19.961 1.00 53.53 207 LEU A C 1
ATOM 1639 O O . LEU A 1 207 ? 6.418 18.794 20.726 1.00 53.53 207 LEU A O 1
ATOM 1643 N N . GLU A 1 208 ? 7.841 20.485 20.343 1.00 54.06 208 GLU A N 1
ATOM 1644 C CA . GLU A 1 208 ? 8.321 20.585 21.729 1.00 54.06 208 GLU A CA 1
ATOM 1645 C C . GLU A 1 208 ? 7.283 21.254 22.642 1.00 54.06 208 GLU A C 1
ATOM 1647 O O . GLU A 1 208 ? 7.089 20.809 23.776 1.00 54.06 208 GLU A O 1
ATOM 1652 N N . GLU A 1 209 ? 6.554 22.255 22.141 1.00 51.00 209 GLU A N 1
ATOM 1653 C CA . GLU A 1 209 ? 5.452 22.890 22.873 1.00 51.00 209 GLU A CA 1
ATOM 1654 C C . GLU A 1 209 ? 4.261 21.934 23.082 1.00 51.00 209 GLU A C 1
ATOM 1656 O O . GLU A 1 209 ? 3.683 21.904 24.173 1.00 51.00 209 GLU A O 1
ATOM 1661 N N . GLU A 1 210 ? 3.934 21.075 22.107 1.00 48.56 210 GLU A N 1
ATOM 1662 C CA . GLU A 1 210 ? 2.907 20.028 22.271 1.00 48.56 210 GLU A CA 1
ATOM 1663 C C . GLU A 1 210 ? 3.325 18.881 23.217 1.00 48.56 210 GLU A C 1
ATOM 1665 O O . GLU A 1 210 ? 2.459 18.264 23.849 1.00 48.56 210 GLU A O 1
ATOM 1670 N N . GLU A 1 211 ? 4.626 18.576 23.345 1.00 41.50 211 GLU A N 1
ATOM 1671 C CA . GLU A 1 211 ? 5.140 17.607 24.333 1.00 41.50 211 GLU A CA 1
ATOM 1672 C C . GLU A 1 211 ? 5.107 18.167 25.766 1.00 41.50 211 GLU A C 1
ATOM 1674 O O . GLU A 1 211 ? 4.844 17.409 26.700 1.00 41.50 211 GLU A O 1
ATOM 1679 N N . TYR A 1 212 ? 5.333 19.473 25.951 1.00 40.78 212 TYR A N 1
ATOM 1680 C CA . TYR A 1 212 ? 5.337 20.125 27.271 1.00 40.78 212 TYR A CA 1
ATOM 1681 C C . TYR A 1 212 ? 3.940 20.584 27.737 1.00 40.78 212 TYR A C 1
ATOM 1683 O O . TYR A 1 212 ? 3.737 20.872 28.916 1.00 40.78 212 TYR A O 1
ATOM 1691 N N . GLY A 1 213 ? 2.962 20.631 26.827 1.00 40.69 213 GLY A N 1
ATOM 1692 C CA . GLY A 1 213 ? 1.566 20.992 27.098 1.00 40.69 213 GLY A CA 1
ATOM 1693 C C . GLY A 1 213 ? 0.644 19.849 27.555 1.00 40.69 213 GLY A C 1
ATOM 1694 O O . GLY A 1 213 ? -0.572 20.053 27.578 1.00 40.69 213 GLY A O 1
ATOM 1695 N N . ARG A 1 214 ? 1.173 18.659 27.886 1.00 38.38 214 ARG A N 1
ATOM 1696 C CA . ARG A 1 214 ? 0.405 17.511 28.420 1.00 38.38 214 ARG A CA 1
ATOM 1697 C C . ARG A 1 214 ? 0.623 17.267 29.905 1.00 38.38 214 ARG A C 1
ATOM 1699 O O . ARG A 1 214 ? 1.784 17.344 30.356 1.00 38.38 214 ARG A O 1
#

pLDDT: mean 73.14, std 18.78, range [27.39, 96.56]

InterPro domains:
  IPR027417 P-loop containing nucleoside triphosphate hydrolase [G3DSA:3.40.50.300] (5-186)
  IPR027417 P-loop containing nucleoside triphosphate hydrolase [SSF52540] (22-183)
  IPR041677 DNA2/NAM7 helicase, helicase domain [PF13086] (25-110)
  IPR045055 DNA2/NAM7-like helicase [PTHR10887] (23-129)

Radius of gyration: 19.2 Å; Cα contacts (8 Å, |Δi|>4): 241; chains: 1; bounding box: 36×50×60 Å

Solvent-accessible surface area (backbone atoms only — not comparable to full-atom values): 13274 Å² total; per-residue (Å²): 106,73,56,68,86,84,90,78,94,78,93,76,79,92,69,82,70,83,74,79,70,90,59,102,65,54,72,63,44,48,50,53,32,50,56,64,69,72,55,78,86,67,76,71,47,40,64,45,61,67,90,88,75,46,67,68,58,39,51,50,51,36,51,59,57,45,60,71,68,80,54,74,45,61,44,67,22,75,38,67,70,57,37,51,50,52,48,51,56,58,71,70,39,87,84,60,89,74,56,70,78,33,42,34,46,50,53,58,61,84,50,62,55,85,80,50,61,76,89,53,51,82,31,42,44,65,57,95,72,32,34,41,84,67,59,68,76,63,56,69,64,36,32,33,39,40,30,59,49,89,64,72,95,60,98,60,58,45,90,63,91,48,69,66,48,44,75,72,51,59,38,56,29,73,67,58,56,48,36,71,31,88,67,36,61,74,54,36,69,94,34,35,45,64,49,94,56,85,70,56,68,72,60,50,50,58,54,49,52,61,64,69,71,110

Sequence (214 aa):
MPVFFSHLNQPKERVALSVQVISSLNKEQVHSVEMILGCNGAPPFVIYGPPGIGKTKTIVEAILQIMRKNAKILVCAASNSVADHILDKIISNNVIRVKETEIFRLNATSRPYGDLRPDYLRYCYSQDSVFRCPPLNALLLYRIIISTYMRNPKQLGPVVYSQDAVAYGLGKSYLERLFDCKHYCNEDESFVIKLGCPLPEWLAQDLEEEEYGR